Protein AF-0000000079799618 (afdb_homodimer)

pLDDT: mean 72.48, std 27.52, range [23.45, 98.75]

Sequence (352 aa):
MAFYDTLPSLLFRTGAILSLMTAAVWTQTERPKGKSMNVSSYLAEPFLMPVEPIDGAVGPEYEGYIRDLLDELSEITDTEYIIQVNEDNHPGKMGKSWGGVIGDVTSGKAQMGAGPITETKERRKHVEFSTPFMSFGPVVIMKRPVNELRSCGHHEKTCEGSPPSTGQITTPFQPFMAFYDTLPSLLFRTGAILSLMTAAVWTQTERPKGKSMNVSSYLAEPFLMPVEPIDGAVGPEYEGYIRDLLDELSEITDTEYIIQVNEDNHPGKMGKSWGGVIGDVTSGKAQMGAGPITETKERRKHVEFSTPFMSFGPVVIMKRPVNELRSCGHHEKTCEGSPPSTGQITTPFQPF

InterPro domains:
  IPR015683 Ionotropic glutamate receptor [PTHR18966] (48-145)
  IPR019594 Ionotropic glutamate receptor, L-glutamate and glycine-binding domain [PF10613] (36-145)
  IPR019594 Ionotropic glutamate receptor, L-glutamate and glycine-binding domain [SM00918] (46-107)

Radius of gyration: 36.64 Å; Cα contacts (8 Å, |Δi|>4): 485; chains: 2; bounding box: 107×180×60 Å

Organism: Elysia chlorotica (NCBI:txid188477)

Solvent-accessible surface area (backbone atoms only — not comparable to full-atom values): 21913 Å² total; per-residue (Å²): 138,76,89,70,87,78,80,79,76,80,71,77,73,75,74,74,75,73,73,75,71,71,72,74,66,73,64,68,69,72,62,77,84,61,84,56,42,36,29,22,23,39,77,40,78,72,35,28,38,82,41,81,64,55,92,86,58,86,62,88,36,68,40,38,56,53,46,54,50,50,51,53,49,22,66,76,67,72,44,55,69,44,81,40,68,34,92,72,50,34,59,58,44,90,62,98,56,56,30,26,20,50,19,33,20,62,72,56,75,10,66,24,24,45,40,78,46,74,89,44,77,76,55,52,75,51,31,43,74,48,74,53,81,49,87,40,33,34,28,45,34,31,49,49,80,78,71,66,74,68,76,71,63,85,77,81,81,77,81,70,76,73,72,81,79,72,80,73,84,60,79,74,80,73,75,132,136,75,87,70,89,77,79,79,76,78,72,76,72,74,74,75,76,72,74,74,73,72,72,74,67,72,64,68,70,70,61,76,84,60,84,55,41,36,30,23,23,40,77,41,77,72,35,28,38,83,41,82,63,55,90,86,58,88,62,86,36,66,40,37,56,52,47,54,49,49,51,52,48,23,65,76,66,71,44,55,71,44,80,38,70,35,93,74,52,34,59,60,44,88,61,98,57,55,33,28,20,50,18,34,21,62,71,57,76,11,67,24,24,44,41,79,46,75,90,44,78,74,55,52,75,50,31,42,72,49,75,52,82,48,86,38,33,34,28,45,33,31,50,48,80,75,73,65,75,67,76,72,61,86,80,82,81,78,82,69,78,73,75,80,78,73,80,73,84,58,80,72,80,70,76,129

Foldseek 3Di:
DPPDDDPDPPPPPPVPPPPPPPPPPPPPPPLPPPDAFEEEAADDPPAWDWDPDDPPDDDTDIDHDVVVVVVVVCVVVVHHYDYDYFPVRDCWDDDPAIGGRLRCCQVVVGVYYDDPHDDDPVSVVRDDDDDDPDDDDDDDDDDDDPPPPPPPDPDDDDPPPPDPPPPPPPPPPPDD/DDPDDDPPPPPPPPVPPPPPPPPPPPPPPPLPPPDAFEEEAADDPPAWDWDPDDPPDDDTDIDHDVVVVVVVVCVVVVHHYDYDYFPVRDCWDDDPAIGGRLRCCQVVVGVYYDDPHDDDPVSVVRDDDDDDPDDDDDDDDDDDDPPPPPPPDPDDDDPPPPDPPPPPPPPPPPDD

Nearest PDB structures (foldseek):
  5l2e-assembly1_A  TM=9.081E-01  e=4.293E-07  Rattus norvegicus
  5fth-assembly1_A  TM=8.851E-01  e=1.937E-06  Rattus norvegicus
  2xxy-assembly2_D  TM=8.775E-01  e=2.358E-06  Rattus norvegicus
  5mfv-assembly1_B  TM=8.753E-01  e=6.725E-06  Rattus norvegicus
  1y1m-assembly3_B  TM=9.073E-01  e=2.187E-05  Rattus norvegicus

Secondary structure (DSSP, 8-state):
-----------------------------------PEEEEE--BTTTBEEEPPPTT--S-EEESHHHHHHHHHHHHHT--EEEEE-TT--S---SSS--HHHHHHHHTS-SEEEES----HHHHTTEEEPPPSS-B--EEEEEPP--------S--S-------------------/-----------------------------------PEEEEE--BTTTBEEEPPPTT--S-EEESHHHHHHHHHHHHHT--EEEEE-TT--S---SSS--HHHHHHHHTS-SEEEES----HHHHTTEEEPPPSS-B--EEEEEPP--------S--S-------------------

Structure (mmCIF, N/CA/C/O backbone):
data_AF-0000000079799618-model_v1
#
loop_
_entity.id
_entity.type
_entity.pdbx_description
1 polymer 'Ionotropic glutamate receptor L-glutamate and glycine-binding domain-containing protein'
#
loop_
_atom_site.group_PDB
_atom_site.id
_atom_site.type_symbol
_atom_site.label_atom_id
_atom_site.label_alt_id
_atom_site.label_comp_id
_atom_site.label_asym_id
_atom_site.label_entity_id
_atom_site.label_seq_id
_atom_site.pdbx_PDB_ins_code
_atom_site.Cartn_x
_atom_site.Cartn_y
_atom_site.Cartn_z
_atom_site.occupancy
_atom_site.B_iso_or_equiv
_atom_site.auth_seq_id
_atom_site.auth_comp_id
_atom_site.auth_asym_id
_atom_site.auth_atom_id
_atom_site.pdbx_PDB_model_num
ATOM 1 N N . MET A 1 1 ? -48.406 -96.312 0.342 1 26.64 1 MET A N 1
ATOM 2 C CA . MET A 1 1 ? -47.656 -95.625 -0.706 1 26.64 1 MET A CA 1
ATOM 3 C C . MET A 1 1 ? -47.562 -94.125 -0.409 1 26.64 1 MET A C 1
ATOM 5 O O . MET A 1 1 ? -48.375 -93.625 0.343 1 26.64 1 MET A O 1
ATOM 9 N N . ALA A 1 2 ? -46.531 -93.5 -1.124 1 28.38 2 ALA A N 1
ATOM 10 C CA . ALA A 1 2 ? -45.531 -92.438 -1.184 1 28.38 2 ALA A CA 1
ATOM 11 C C . ALA A 1 2 ? -46.156 -91.125 -1.58 1 28.38 2 ALA A C 1
ATOM 13 O O . ALA A 1 2 ? -45.719 -90.438 -2.539 1 28.38 2 ALA A O 1
ATOM 14 N N . PHE A 1 3 ? -47.406 -90.812 -1.208 1 32.62 3 PHE A N 1
ATOM 15 C CA . PHE A 1 3 ? -47.875 -89.625 -1.841 1 32.62 3 PHE A CA 1
ATOM 16 C C . PHE A 1 3 ? -46.906 -88.438 -1.545 1 32.62 3 PHE A C 1
ATOM 18 O O . PHE A 1 3 ? -46.656 -88.125 -0.382 1 32.62 3 PHE A O 1
ATOM 25 N N . TYR A 1 4 ? -46 -88.062 -2.512 1 27.84 4 TYR A N 1
ATOM 26 C CA . TYR A 1 4 ? -44.812 -87.25 -2.844 1 27.84 4 TYR A CA 1
ATOM 27 C C . TYR A 1 4 ? -45.062 -85.812 -2.609 1 27.84 4 TYR A C 1
ATOM 29 O O . TYR A 1 4 ? -44.188 -85.062 -2.107 1 27.84 4 TYR A O 1
ATOM 37 N N . ASP A 1 5 ? -46.094 -85.062 -3.172 1 32.03 5 ASP A N 1
ATOM 38 C CA . ASP A 1 5 ? -45.656 -83.938 -3.967 1 32.03 5 ASP A CA 1
ATOM 39 C C . ASP A 1 5 ? -45.188 -82.812 -3.07 1 32.03 5 ASP A C 1
ATOM 41 O O . ASP A 1 5 ? -45.594 -82.688 -1.907 1 32.03 5 ASP A O 1
ATOM 45 N N . THR A 1 6 ? -44.312 -81.875 -3.693 1 33.38 6 THR A N 1
ATOM 46 C CA . THR A 1 6 ? -43.219 -80.875 -3.822 1 33.38 6 THR A CA 1
ATOM 47 C C . THR A 1 6 ? -43.688 -79.5 -3.605 1 33.38 6 THR A C 1
ATOM 49 O O . THR A 1 6 ? -44.375 -78.875 -4.465 1 33.38 6 THR A O 1
ATOM 52 N N . LEU A 1 7 ? -44.5 -79.062 -2.615 1 37.31 7 LEU A N 1
ATOM 53 C CA . LEU A 1 7 ? -44.875 -77.688 -2.631 1 37.31 7 LEU A CA 1
ATOM 54 C C . LEU A 1 7 ? -43.625 -76.812 -2.695 1 37.31 7 LEU A C 1
ATOM 56 O O . LEU A 1 7 ? -42.688 -76.938 -1.9 1 37.31 7 LEU A O 1
ATOM 60 N N . PRO A 1 8 ? -43.344 -76.125 -3.902 1 39.31 8 PRO A N 1
ATOM 61 C CA . PRO A 1 8 ? -42.188 -75.25 -4.211 1 39.31 8 PRO A CA 1
ATOM 62 C C . PRO A 1 8 ? -42.125 -74.062 -3.289 1 39.31 8 PRO A C 1
ATOM 64 O O . PRO A 1 8 ? -43.156 -73.375 -3.039 1 39.31 8 PRO A O 1
ATOM 67 N N . SER A 1 9 ? -41.375 -74.062 -2.189 1 39.97 9 SER A N 1
ATOM 68 C CA . SER A 1 9 ? -40.969 -73 -1.308 1 39.97 9 SER A CA 1
ATOM 69 C C . SER A 1 9 ? -40.562 -71.75 -2.105 1 39.97 9 SER A C 1
ATOM 71 O O . SER A 1 9 ? -39.719 -71.812 -2.979 1 39.97 9 SER A O 1
ATOM 73 N N . LEU A 1 10 ? -41.562 -70.875 -2.469 1 38.47 10 LEU A N 1
ATOM 74 C CA . LEU A 1 10 ? -41.375 -69.5 -3.045 1 38.47 10 LEU A CA 1
ATOM 75 C C . LEU A 1 10 ? -40.25 -68.75 -2.33 1 38.47 10 LEU A C 1
ATOM 77 O O . LEU A 1 10 ? -40.375 -68.5 -1.137 1 38.47 10 LEU A O 1
ATOM 81 N N . LEU A 1 11 ? -39.031 -69.062 -2.672 1 36.47 11 LEU A N 1
ATOM 82 C CA . LEU A 1 11 ? -37.781 -68.375 -2.334 1 36.47 11 LEU A CA 1
ATOM 83 C C . LEU A 1 11 ? -37.938 -66.875 -2.662 1 36.47 11 LEU A C 1
ATOM 85 O O . LEU A 1 11 ? -38.188 -66.5 -3.807 1 36.47 11 LEU A O 1
ATOM 89 N N . PHE A 1 12 ? -38.656 -66.188 -1.77 1 40.44 12 PHE A N 1
ATOM 90 C CA . PHE A 1 12 ? -38.594 -64.75 -1.849 1 40.44 12 PHE A CA 1
ATOM 91 C C . PHE A 1 12 ? -37.156 -64.25 -2.047 1 40.44 12 PHE A C 1
ATOM 93 O O . PHE A 1 12 ? -36.312 -64.5 -1.18 1 40.44 12 PHE A O 1
ATOM 100 N N . ARG A 1 13 ? -36.656 -64.25 -3.301 1 40.34 13 ARG A N 1
ATOM 101 C CA . ARG A 1 13 ? -35.406 -63.625 -3.73 1 40.34 13 ARG A CA 1
ATOM 102 C C . ARG A 1 13 ? -35.312 -62.188 -3.262 1 40.34 13 ARG A C 1
ATOM 104 O O . ARG A 1 13 ? -36.031 -61.312 -3.77 1 40.34 13 ARG A O 1
ATOM 111 N N . THR A 1 14 ? -35.344 -61.906 -1.924 1 45.66 14 THR A N 1
ATOM 112 C CA . THR A 1 14 ? -34.969 -60.562 -1.564 1 45.66 14 THR A CA 1
ATOM 113 C C . THR A 1 14 ? -33.75 -60.125 -2.346 1 45.66 14 THR A C 1
ATOM 115 O O . THR A 1 14 ? -32.656 -60.719 -2.213 1 45.66 14 THR A O 1
ATOM 118 N N . GLY A 1 15 ? -33.906 -59.688 -3.619 1 38.53 15 GLY A N 1
ATOM 119 C CA . GLY A 1 15 ? -32.875 -59 -4.387 1 38.53 15 GLY A CA 1
ATOM 120 C C . GLY A 1 15 ? -32.188 -57.875 -3.607 1 38.53 15 GLY A C 1
ATOM 121 O O . GLY A 1 15 ? -32.844 -56.938 -3.154 1 38.53 15 GLY A O 1
ATOM 122 N N . ALA A 1 16 ? -31.188 -58.25 -2.695 1 43.72 16 ALA A N 1
ATOM 123 C CA . ALA A 1 16 ? -30.25 -57.25 -2.139 1 43.72 16 ALA A CA 1
ATOM 124 C C . ALA A 1 16 ? -29.781 -56.281 -3.209 1 43.72 16 ALA A C 1
ATOM 126 O O . ALA A 1 16 ? -29.109 -56.688 -4.164 1 43.72 16 ALA A O 1
ATOM 127 N N . ILE A 1 17 ? -30.625 -55.312 -3.543 1 45.72 17 ILE A N 1
ATOM 128 C CA . ILE A 1 17 ? -30.094 -54.188 -4.293 1 45.72 17 ILE A CA 1
ATOM 129 C C . ILE A 1 17 ? -28.797 -53.688 -3.641 1 45.72 17 ILE A C 1
ATOM 131 O O . ILE A 1 17 ? -28.812 -53.219 -2.504 1 45.72 17 ILE A O 1
ATOM 135 N N . LEU A 1 18 ? -27.656 -54.406 -3.859 1 45.28 18 LEU A N 1
ATOM 136 C CA . LEU A 1 18 ? -26.344 -53.844 -3.617 1 45.28 18 LEU A CA 1
ATOM 137 C C . LEU A 1 18 ? -26.266 -52.406 -4.172 1 45.28 18 LEU A C 1
ATOM 139 O O . LEU A 1 18 ? -26.328 -52.219 -5.387 1 45.28 18 LEU A O 1
ATOM 143 N N . SER A 1 19 ? -26.938 -51.5 -3.465 1 48.28 19 SER A N 1
ATOM 144 C CA . SER A 1 19 ? -26.594 -50.094 -3.77 1 48.28 19 SER A CA 1
ATOM 145 C C . SER A 1 19 ? -25.094 -49.938 -3.924 1 48.28 19 SER A C 1
ATOM 147 O O . SER A 1 19 ? -24.344 -50.125 -2.967 1 48.28 19 SER A O 1
ATOM 149 N N . LEU A 1 20 ? -24.516 -50.219 -5.117 1 43.75 20 LEU A N 1
ATOM 150 C CA . LEU A 1 20 ? -23.188 -49.719 -5.488 1 43.75 20 LEU A CA 1
ATOM 151 C C . LEU A 1 20 ? -23.062 -48.25 -5.145 1 43.75 20 LEU A C 1
ATOM 153 O O . LEU A 1 20 ? -23.547 -47.375 -5.883 1 43.75 20 LEU A O 1
ATOM 157 N N . MET A 1 21 ? -23.156 -47.906 -3.869 1 43.66 21 MET A N 1
ATOM 158 C CA . MET A 1 21 ? -22.594 -46.594 -3.594 1 43.66 21 MET A CA 1
ATOM 159 C C . MET A 1 21 ? -21.25 -46.406 -4.293 1 43.66 21 MET A C 1
ATOM 161 O O . MET A 1 21 ? -20.266 -47.031 -3.918 1 43.66 21 MET A O 1
ATOM 165 N N . THR A 1 22 ? -21.188 -46.25 -5.672 1 46.22 22 THR A N 1
ATOM 166 C CA . THR A 1 22 ? -19.984 -45.688 -6.285 1 46.22 22 THR A CA 1
ATOM 167 C C . THR A 1 22 ? -19.469 -44.5 -5.461 1 46.22 22 THR A C 1
ATOM 169 O O . THR A 1 22 ? -20.172 -43.5 -5.305 1 46.22 22 THR A O 1
ATOM 172 N N . ALA A 1 23 ? -18.766 -44.75 -4.32 1 42.06 23 ALA A N 1
ATOM 173 C CA . ALA A 1 23 ? -17.875 -43.688 -3.84 1 42.06 23 ALA A CA 1
ATOM 174 C C . ALA A 1 23 ? -17.219 -42.969 -5.004 1 42.06 23 ALA A C 1
ATOM 176 O O . ALA A 1 23 ? -16.391 -43.531 -5.707 1 42.06 23 ALA A O 1
ATOM 177 N N . ALA A 1 24 ? -17.953 -42.062 -5.73 1 39.69 24 ALA A N 1
ATOM 178 C CA . ALA A 1 24 ? -17.188 -41.094 -6.504 1 39.69 24 ALA A CA 1
ATOM 179 C C . ALA A 1 24 ? -15.938 -40.656 -5.75 1 39.69 24 ALA A C 1
ATOM 181 O O . ALA A 1 24 ? -16.016 -39.938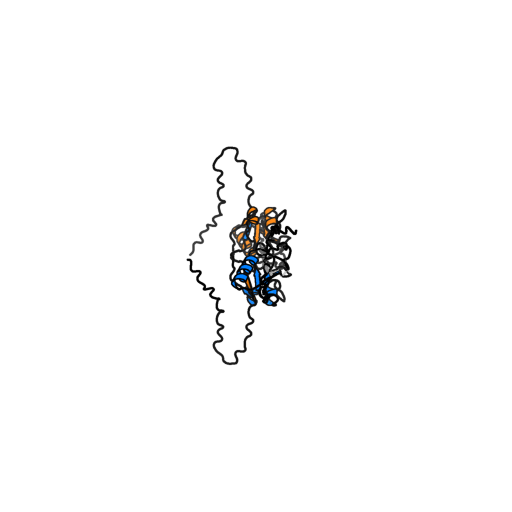 -4.746 1 39.69 24 ALA A O 1
ATOM 182 N N . VAL A 1 25 ? -14.961 -41.562 -5.613 1 37.31 25 VAL A N 1
ATOM 183 C CA . VAL A 1 25 ? -13.625 -41.031 -5.363 1 37.31 25 VAL A CA 1
ATOM 184 C C . VAL A 1 25 ? -13.414 -39.781 -6.191 1 37.31 25 VAL A C 1
ATOM 186 O O . VAL A 1 25 ? -13.312 -39.844 -7.422 1 37.31 25 VAL A O 1
ATOM 189 N N . TRP A 1 26 ? -14.109 -38.656 -5.871 1 37.75 26 TRP A N 1
ATOM 190 C CA . TRP A 1 26 ? -13.453 -37.438 -6.344 1 37.75 26 TRP A CA 1
ATOM 191 C C . TRP A 1 26 ? -11.945 -37.625 -6.457 1 37.75 26 TRP A C 1
ATOM 193 O O . TRP A 1 26 ? -11.25 -37.688 -5.441 1 37.75 26 TRP A O 1
ATOM 203 N N . THR A 1 27 ? -11.57 -38.562 -7.293 1 34 27 THR A N 1
ATOM 204 C CA . THR A 1 27 ? -10.172 -38.438 -7.668 1 34 27 THR A CA 1
ATOM 205 C C . THR A 1 27 ? -9.75 -36.969 -7.758 1 34 27 THR A C 1
ATOM 207 O O . THR A 1 27 ? -10.234 -36.25 -8.625 1 34 27 THR A O 1
ATOM 210 N N . GLN A 1 28 ? -9.508 -36.312 -6.617 1 37.12 28 GLN A N 1
ATOM 211 C CA . GLN A 1 28 ? -8.625 -35.156 -6.793 1 37.12 28 GLN A CA 1
ATOM 212 C C . GLN A 1 28 ? -7.641 -35.406 -7.938 1 37.12 28 GLN A C 1
ATOM 214 O O . GLN A 1 28 ? -6.828 -36.312 -7.883 1 37.12 28 GLN A O 1
ATOM 219 N N . THR A 1 29 ? -8.141 -35.531 -9.18 1 37.03 29 THR A N 1
ATOM 220 C CA . THR A 1 29 ? -7.141 -35.5 -10.242 1 37.03 29 THR A CA 1
ATOM 221 C C . THR A 1 29 ? -5.824 -34.938 -9.727 1 37.03 29 THR A C 1
ATOM 223 O O . THR A 1 29 ? -5.781 -33.781 -9.273 1 37.03 29 THR A O 1
ATOM 226 N N . GLU A 1 30 ? -5.074 -35.781 -9.039 1 38.62 30 GLU A N 1
ATOM 227 C CA . GLU A 1 30 ? -3.674 -35.406 -8.867 1 38.62 30 GLU A CA 1
ATOM 228 C C . GLU A 1 30 ? -3.139 -34.656 -10.094 1 38.62 30 GLU A C 1
ATOM 230 O O . GLU A 1 30 ? -3.078 -35.25 -11.188 1 38.62 30 GLU A O 1
ATOM 235 N N . ARG A 1 31 ? -3.682 -33.469 -10.453 1 41.75 31 ARG A N 1
ATOM 236 C CA . ARG A 1 31 ? -2.918 -32.719 -11.453 1 41.75 31 ARG A CA 1
ATOM 237 C C . ARG A 1 31 ? -1.469 -33.188 -11.5 1 41.75 31 ARG A C 1
ATOM 239 O O . ARG A 1 31 ? -0.852 -33.438 -10.453 1 41.75 31 ARG A O 1
ATOM 246 N N . PRO A 1 32 ? -1.062 -33.906 -12.422 1 42.84 32 PRO A N 1
ATOM 247 C CA . PRO A 1 32 ? 0.373 -34.219 -12.453 1 42.84 32 PRO A CA 1
ATOM 248 C C . PRO A 1 32 ? 1.203 -33.156 -11.703 1 42.84 32 PRO A C 1
ATOM 250 O O . PRO A 1 32 ? 0.834 -31.984 -11.664 1 42.84 32 PRO A O 1
ATOM 253 N N . LYS A 1 33 ? 1.851 -33.375 -10.555 1 45.59 33 LYS A N 1
ATOM 254 C CA . LYS A 1 33 ? 2.676 -32.594 -9.648 1 45.59 33 LYS A CA 1
ATOM 255 C C . LYS A 1 33 ? 3.477 -31.547 -10.422 1 45.59 33 LYS A C 1
ATOM 257 O O . LYS A 1 33 ? 4.621 -31.781 -10.805 1 45.59 33 LYS A O 1
ATOM 262 N N . GLY A 1 34 ? 3.176 -31.094 -11.516 1 53.47 34 GLY A N 1
ATOM 263 C CA . GLY A 1 34 ? 4.031 -30.125 -12.172 1 53.47 34 GLY A CA 1
ATOM 264 C C . GLY A 1 34 ? 4.465 -29 -11.25 1 53.47 34 GLY A C 1
ATOM 265 O O . GLY A 1 34 ? 3.934 -28.859 -10.141 1 53.47 34 GLY A O 1
ATOM 266 N N . LYS A 1 35 ? 5.848 -28.5 -11.438 1 71.75 35 LYS A N 1
ATOM 267 C CA . LYS A 1 35 ? 6.547 -27.578 -10.547 1 71.75 35 LYS A CA 1
ATOM 268 C C . LYS A 1 35 ? 5.688 -26.359 -10.227 1 71.75 35 LYS A C 1
ATOM 270 O O . LYS A 1 35 ? 5.145 -25.734 -11.125 1 71.75 35 LYS A O 1
ATOM 275 N N . SER A 1 36 ? 5.035 -26.328 -9.117 1 88.44 36 SER A N 1
ATOM 276 C CA . SER A 1 36 ? 4.277 -25.172 -8.633 1 88.44 36 SER A CA 1
ATOM 277 C C . SER A 1 36 ? 5.133 -23.922 -8.625 1 88.44 36 SER A C 1
ATOM 279 O O . SER A 1 36 ? 6.324 -23.969 -8.32 1 88.44 36 SER A O 1
ATOM 281 N N . MET A 1 37 ? 4.555 -22.953 -9.188 1 93.62 37 MET A N 1
ATOM 282 C CA . MET A 1 37 ? 5.207 -21.641 -9.18 1 93.62 37 MET A CA 1
ATOM 283 C C . MET A 1 37 ? 5.066 -20.984 -7.816 1 93.62 37 MET A C 1
ATOM 285 O O . MET A 1 37 ? 3.961 -20.891 -7.273 1 93.62 37 MET A O 1
ATOM 289 N N . ASN A 1 38 ? 6.254 -20.578 -7.305 1 96.06 38 ASN A N 1
ATOM 290 C CA . ASN A 1 38 ? 6.215 -19.797 -6.078 1 96.06 38 ASN A CA 1
ATOM 291 C C . ASN A 1 38 ? 5.934 -18.328 -6.363 1 96.06 38 ASN A C 1
ATOM 293 O O . ASN A 1 38 ? 6.621 -17.703 -7.168 1 96.06 38 ASN A O 1
ATOM 297 N N . VAL A 1 39 ? 4.922 -17.891 -5.699 1 97.94 39 VAL A N 1
ATOM 298 C CA . VAL A 1 39 ? 4.551 -16.484 -5.824 1 97.94 39 VAL A CA 1
ATOM 299 C C . VAL A 1 39 ? 4.762 -15.766 -4.492 1 97.94 39 VAL A C 1
ATOM 301 O O . VAL A 1 39 ? 4.109 -16.094 -3.496 1 97.94 39 VAL A O 1
ATOM 304 N N . SER A 1 40 ? 5.723 -14.805 -4.508 1 98.44 40 SER A N 1
ATOM 305 C CA . SER A 1 40 ? 5.945 -13.992 -3.314 1 98.44 40 SER A CA 1
ATOM 306 C C . SER A 1 40 ? 4.926 -12.859 -3.217 1 98.44 40 SER A C 1
ATOM 308 O O . SER A 1 40 ? 4.605 -12.219 -4.219 1 98.44 40 SER A O 1
ATOM 310 N N . SER A 1 41 ? 4.402 -12.641 -2.01 1 98.56 41 SER A N 1
ATOM 311 C CA . SER A 1 41 ? 3.496 -11.531 -1.735 1 98.56 41 SER A CA 1
ATOM 312 C C . SER A 1 41 ? 3.615 -11.07 -0.288 1 98.56 41 SER A C 1
ATOM 314 O O . SER A 1 41 ? 4.59 -11.391 0.394 1 98.56 41 SER A O 1
ATOM 316 N N . TYR A 1 42 ? 2.768 -10.125 0.16 1 97.5 42 TYR A N 1
ATOM 317 C CA . TYR A 1 42 ? 2.688 -9.625 1.528 1 97.5 42 TYR A CA 1
ATOM 318 C C . TYR A 1 42 ? 1.248 -9.289 1.903 1 97.5 42 TYR A C 1
ATOM 320 O O . TYR A 1 42 ? 0.393 -9.133 1.029 1 97.5 42 TYR A O 1
ATOM 328 N N . LEU A 1 43 ? 0.998 -9.242 3.168 1 96.06 43 LEU A N 1
ATOM 329 C CA . LEU A 1 43 ? -0.362 -8.992 3.635 1 96.06 43 LEU A CA 1
ATOM 330 C C . LEU A 1 43 ? -0.724 -7.516 3.496 1 96.06 43 LEU A C 1
ATOM 332 O O . LEU A 1 43 ? -0.007 -6.645 3.996 1 96.06 43 LEU A O 1
ATOM 336 N N . ALA A 1 44 ? -1.812 -7.289 2.762 1 94.94 44 ALA A N 1
ATOM 337 C CA . ALA A 1 44 ? -2.33 -5.941 2.525 1 94.94 44 ALA A CA 1
ATOM 338 C C . ALA A 1 44 ? -3.803 -5.984 2.127 1 94.94 44 ALA A C 1
ATOM 340 O O . ALA A 1 44 ? -4.141 -6.414 1.021 1 94.94 44 ALA A O 1
ATOM 341 N N . GLU A 1 45 ? -4.613 -5.504 3.027 1 93.12 45 GLU A N 1
ATOM 342 C CA . GLU A 1 45 ? -6.035 -5.48 2.699 1 93.12 45 GLU A CA 1
ATOM 343 C C . GLU A 1 45 ? -6.34 -4.43 1.633 1 93.12 45 GLU A C 1
ATOM 345 O O . GLU A 1 45 ? -5.852 -3.301 1.71 1 93.12 45 GLU A O 1
ATOM 350 N N . PRO A 1 46 ? -7.266 -4.824 0.729 1 95 46 PRO A N 1
ATOM 351 C CA . PRO A 1 46 ? -8.008 -6.066 0.532 1 95 46 PRO A CA 1
ATOM 352 C C . PRO A 1 46 ? -7.348 -7 -0.479 1 95 46 PRO A C 1
ATOM 354 O O . PRO A 1 46 ? -8.023 -7.82 -1.104 1 95 46 PRO A O 1
ATOM 357 N N . PHE A 1 47 ? -6.086 -6.93 -0.649 1 97.25 47 PHE A N 1
ATOM 358 C CA . PHE A 1 47 ? -5.414 -7.605 -1.752 1 97.25 47 PHE A CA 1
ATOM 359 C C . PHE A 1 47 ? -5.012 -9.023 -1.354 1 97.25 47 PHE A C 1
ATOM 361 O O . PHE A 1 47 ? -5.191 -9.961 -2.129 1 97.25 47 PHE A O 1
ATOM 368 N N . LEU A 1 48 ? -4.469 -9.117 -0.235 1 97.31 48 LEU A N 1
ATOM 369 C CA . LEU A 1 48 ? -4.125 -10.43 0.309 1 97.31 48 LEU A CA 1
ATOM 370 C C . LEU A 1 48 ? -4.348 -10.469 1.816 1 97.31 48 LEU A C 1
ATOM 372 O O . LEU A 1 48 ? -3.738 -9.695 2.561 1 97.31 48 LEU A O 1
ATOM 376 N N . MET A 1 49 ? -5.195 -11.352 2.246 1 95.75 49 MET A N 1
ATOM 377 C CA . MET A 1 49 ? -5.594 -11.5 3.645 1 95.75 49 MET A CA 1
ATOM 378 C C . MET A 1 49 ? -5.547 -12.961 4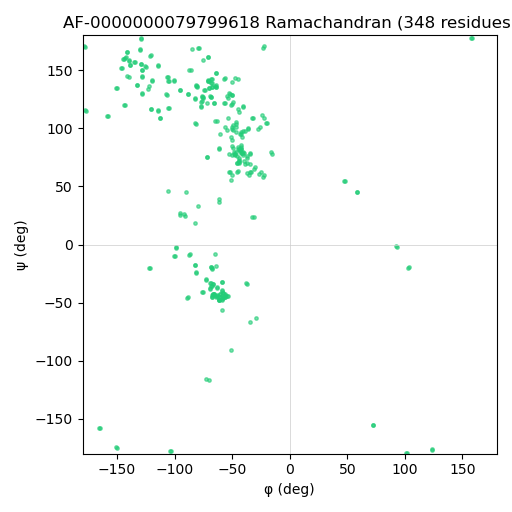.07 1 95.75 49 MET A C 1
ATOM 380 O O . MET A 1 49 ? -5.914 -13.852 3.301 1 95.75 49 MET A O 1
ATOM 384 N N . PRO A 1 50 ? -5.035 -13.156 5.234 1 93.38 50 PRO A N 1
ATOM 385 C CA . PRO A 1 50 ? -5.02 -14.547 5.691 1 93.38 50 PRO A CA 1
ATOM 386 C C . PRO A 1 50 ? -6.41 -15.07 6.043 1 93.38 50 PRO A C 1
ATOM 388 O O . PRO A 1 50 ? -7.258 -14.305 6.52 1 93.38 50 PRO A O 1
ATOM 391 N N . VAL A 1 51 ? -6.641 -16.25 5.699 1 91.06 51 VAL A N 1
ATOM 392 C CA . VAL A 1 51 ? -7.871 -16.906 6.109 1 91.06 51 VAL A CA 1
ATOM 393 C C . VAL A 1 51 ? -7.543 -18.141 6.953 1 91.06 51 VAL A C 1
ATOM 395 O O . VAL A 1 51 ? -6.469 -18.734 6.809 1 91.06 51 VAL A O 1
ATOM 398 N N . GLU A 1 52 ? -8.391 -18.328 7.977 1 83.12 52 GLU A N 1
ATOM 399 C CA . GLU A 1 52 ? -8.211 -19.531 8.789 1 83.12 52 GLU A CA 1
ATOM 400 C C . GLU A 1 52 ? -8.219 -20.781 7.918 1 83.12 52 GLU A C 1
ATOM 402 O O . GLU A 1 52 ? -9.016 -20.891 6.984 1 83.12 52 GLU A O 1
ATOM 407 N N . PRO A 1 53 ? -7.168 -21.484 8.18 1 75.75 53 PRO A N 1
ATOM 408 C CA . PRO A 1 53 ? -7.105 -22.703 7.363 1 75.75 53 PRO A CA 1
ATOM 409 C C . PRO A 1 53 ? -8.336 -23.578 7.531 1 75.75 53 PRO A C 1
ATOM 411 O O . PRO A 1 53 ? -8.898 -23.672 8.633 1 75.75 53 PRO A O 1
ATOM 414 N N . ILE A 1 54 ? -8.969 -23.797 6.383 1 65.31 54 ILE A N 1
ATOM 415 C CA . ILE A 1 54 ? -10.031 -24.797 6.434 1 65.31 54 ILE A CA 1
ATOM 416 C C . ILE A 1 54 ? -9.43 -26.172 6.676 1 65.31 54 ILE A C 1
ATOM 418 O O . ILE A 1 54 ? -8.312 -26.453 6.25 1 65.31 54 ILE A O 1
ATOM 422 N N . ASP A 1 55 ? -10.07 -26.969 7.434 1 64 55 ASP A N 1
ATOM 423 C CA . ASP A 1 55 ? -9.672 -28.344 7.719 1 64 55 ASP A CA 1
ATOM 424 C C . ASP A 1 55 ? -9.148 -29.031 6.461 1 64 55 ASP A C 1
ATOM 426 O O . ASP A 1 55 ? -9.82 -29.047 5.43 1 64 55 ASP A O 1
ATOM 430 N N . GLY A 1 56 ? -7.836 -29.453 6.488 1 63.28 56 GLY A N 1
ATOM 431 C CA . GLY A 1 56 ? -7.227 -30.25 5.434 1 63.28 56 GLY A CA 1
ATOM 432 C C . GLY A 1 56 ? -6.312 -29.453 4.531 1 63.28 56 GLY A C 1
ATOM 433 O O . GLY A 1 56 ? -5.617 -30.016 3.686 1 63.28 56 GLY A O 1
ATOM 434 N N . ALA A 1 57 ? -6.527 -28.109 4.574 1 61.72 57 ALA A N 1
ATOM 435 C CA . ALA A 1 57 ? -5.68 -27.344 3.666 1 61.72 57 ALA A CA 1
ATOM 436 C C . ALA A 1 57 ? -4.227 -27.359 4.129 1 61.72 57 ALA A C 1
ATOM 438 O O . ALA A 1 57 ? -3.953 -27.375 5.332 1 61.72 57 ALA A O 1
ATOM 439 N N . VAL A 1 58 ? -3.367 -27.75 3.146 1 62.88 58 VAL A N 1
ATOM 440 C CA . VAL A 1 58 ? -1.938 -27.75 3.439 1 62.88 58 VAL A CA 1
ATOM 441 C C . VAL A 1 58 ? -1.376 -26.344 3.277 1 62.88 58 VAL A C 1
ATOM 443 O O . VAL A 1 58 ? -1.392 -25.781 2.178 1 62.88 58 VAL A O 1
ATOM 446 N N . GLY A 1 59 ? -1.108 -25.656 4.422 1 70.38 59 GLY A N 1
ATOM 447 C CA . GLY A 1 59 ? -0.407 -24.375 4.438 1 70.38 59 GLY A CA 1
ATOM 448 C C . GLY A 1 59 ? -1.333 -23.188 4.602 1 70.38 59 GLY A C 1
ATOM 449 O O . GLY A 1 59 ? -2.547 -23.359 4.746 1 70.38 59 GLY A O 1
ATOM 450 N N . PRO A 1 60 ? -0.761 -22.078 4.613 1 80.25 60 PRO A N 1
ATOM 451 C CA . PRO A 1 60 ? -1.578 -20.875 4.801 1 80.25 60 PRO A CA 1
ATOM 452 C C . PRO A 1 60 ? -2.498 -20.609 3.615 1 80.25 60 PRO A C 1
ATOM 454 O O . PRO A 1 60 ? -2.127 -20.859 2.467 1 80.25 60 PRO A O 1
ATOM 457 N N . GLU A 1 61 ? -3.68 -20.297 3.975 1 88.88 61 GLU A N 1
ATOM 458 C CA . GLU A 1 61 ? -4.645 -19.891 2.953 1 88.88 61 GLU A CA 1
ATOM 459 C C . GLU A 1 61 ? -4.902 -18.391 2.984 1 88.88 61 GLU A C 1
ATOM 461 O O . GLU A 1 61 ? -4.828 -17.766 4.043 1 88.88 61 GLU A O 1
ATOM 466 N N . TYR A 1 62 ? -5.094 -17.922 1.74 1 94.75 62 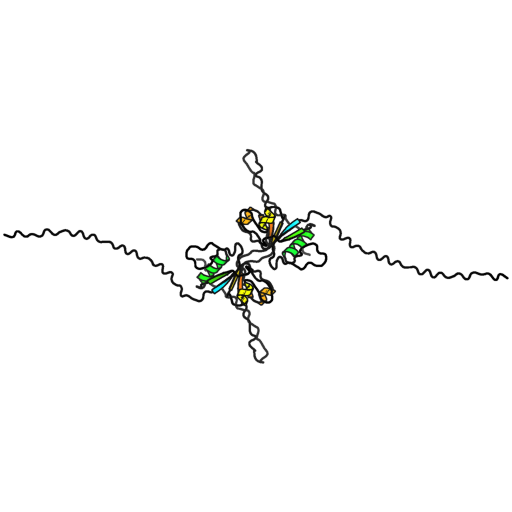TYR A N 1
ATOM 467 C CA . TYR A 1 62 ? -5.293 -16.5 1.589 1 94.75 62 TYR A CA 1
ATOM 468 C C . TYR A 1 62 ? -6.539 -16.203 0.758 1 94.75 62 TYR A C 1
ATOM 470 O O . TYR A 1 62 ? -6.996 -17.047 -0.006 1 94.75 62 TYR A O 1
ATOM 478 N N . GLU A 1 63 ? -7.102 -15.008 0.968 1 96.12 63 GLU A N 1
ATOM 479 C CA . GLU A 1 63 ? -8.156 -14.453 0.125 1 96.12 63 GLU A CA 1
ATOM 480 C C . GLU A 1 63 ? -7.824 -13.023 -0.296 1 96.12 63 GLU A C 1
ATOM 482 O O . GLU A 1 63 ? -6.875 -12.422 0.215 1 96.12 63 GLU A O 1
ATOM 487 N N . GLY A 1 64 ? -8.609 -12.539 -1.266 1 96.88 64 GLY A N 1
ATOM 488 C CA . GLY A 1 64 ? -8.406 -11.188 -1.774 1 96.88 64 GLY A CA 1
ATOM 489 C C . GLY A 1 64 ? -8.172 -11.148 -3.273 1 96.88 64 GLY A C 1
ATOM 490 O O . GLY A 1 64 ? -8.164 -12.188 -3.936 1 96.88 64 GLY A O 1
ATOM 491 N N . TYR A 1 65 ? -7.922 -10.008 -3.732 1 97.44 65 TYR A N 1
ATOM 492 C CA . TYR A 1 65 ? -7.867 -9.789 -5.172 1 97.44 65 TYR A CA 1
ATOM 493 C C . TYR A 1 65 ? -6.68 -10.523 -5.789 1 97.44 65 TYR A C 1
ATOM 495 O O . TYR A 1 65 ? -6.754 -10.984 -6.934 1 97.44 65 TYR A O 1
ATOM 503 N N . ILE A 1 66 ? -5.582 -10.617 -5.031 1 98 66 ILE A N 1
ATOM 504 C CA . ILE A 1 66 ? -4.402 -11.305 -5.547 1 98 66 ILE A CA 1
ATOM 505 C C . ILE A 1 66 ? -4.699 -12.797 -5.695 1 98 66 ILE A C 1
ATOM 507 O O . ILE A 1 66 ? -4.355 -13.406 -6.711 1 98 66 ILE A O 1
ATOM 511 N N . ARG A 1 67 ? -5.297 -13.312 -4.68 1 96.88 67 ARG A N 1
ATOM 512 C CA . ARG A 1 67 ? -5.688 -14.711 -4.77 1 96.88 67 ARG A CA 1
ATOM 513 C C . ARG A 1 67 ? -6.621 -14.953 -5.949 1 96.88 67 ARG A C 1
ATOM 515 O O . ARG A 1 67 ? -6.445 -15.906 -6.707 1 96.88 67 ARG A O 1
ATOM 522 N N . ASP A 1 68 ? -7.637 -14.117 -6.09 1 97.12 68 ASP A N 1
ATOM 523 C CA . ASP A 1 68 ? -8.594 -14.234 -7.191 1 97.12 68 ASP A CA 1
ATOM 524 C C . ASP A 1 68 ? -7.875 -14.195 -8.539 1 97.12 68 ASP A C 1
ATOM 526 O O . ASP A 1 68 ? -8.164 -15.008 -9.422 1 97.12 68 ASP A O 1
ATOM 530 N N . LEU A 1 69 ? -6.973 -13.289 -8.672 1 97.38 69 LEU A N 1
ATOM 531 C CA . LEU A 1 69 ? -6.207 -13.141 -9.906 1 97.38 69 LEU A CA 1
ATOM 532 C C . LEU A 1 69 ? -5.391 -14.398 -10.195 1 97.38 69 LEU A C 1
ATOM 534 O O . LEU A 1 69 ? -5.414 -14.914 -11.312 1 97.38 69 LEU A O 1
ATOM 538 N N . LEU A 1 70 ? -4.711 -14.883 -9.18 1 96.75 70 LEU A N 1
ATOM 539 C CA . LEU A 1 70 ? -3.818 -16.016 -9.367 1 96.75 70 LEU A CA 1
ATOM 540 C C . LEU A 1 70 ? -4.613 -17.281 -9.672 1 96.75 70 LEU A C 1
ATOM 542 O O . LEU A 1 70 ? -4.152 -18.141 -10.438 1 96.75 70 LEU A O 1
ATOM 546 N N . ASP A 1 71 ? -5.742 -17.391 -9.062 1 95.44 71 ASP A N 1
ATOM 547 C CA . ASP A 1 71 ? -6.609 -18.516 -9.375 1 95.44 71 ASP A CA 1
ATOM 548 C C . ASP A 1 71 ? -7.027 -18.5 -10.844 1 95.44 71 ASP A C 1
ATOM 550 O O . ASP A 1 71 ? -6.996 -19.531 -11.516 1 95.44 71 ASP A O 1
ATOM 554 N N . GLU A 1 72 ? -7.457 -17.344 -11.312 1 96.06 72 GLU A N 1
ATOM 555 C CA . GLU A 1 72 ? -7.848 -17.203 -12.711 1 96.06 72 GLU A CA 1
ATOM 556 C C . GLU A 1 72 ? -6.68 -17.5 -13.648 1 96.06 72 GLU A C 1
ATOM 558 O O . GLU A 1 72 ? -6.844 -18.234 -14.633 1 96.06 72 GLU A O 1
ATOM 563 N N . LEU A 1 73 ? -5.496 -17 -13.305 1 94.06 73 LEU A N 1
ATOM 564 C CA . LEU A 1 73 ? -4.305 -17.25 -14.117 1 94.06 73 LEU A CA 1
ATOM 565 C C . LEU A 1 73 ? -3.953 -18.734 -14.133 1 94.06 73 LEU A C 1
ATOM 567 O O . LEU A 1 73 ? -3.562 -19.266 -15.172 1 94.06 73 LEU A O 1
ATOM 571 N N . SER A 1 74 ? -4.02 -19.281 -12.977 1 94.25 74 SER A N 1
ATOM 572 C CA . SER A 1 74 ? -3.744 -20.719 -12.852 1 94.25 74 SER A CA 1
ATOM 573 C C . SER A 1 74 ? -4.656 -21.531 -13.758 1 94.25 74 SER A C 1
ATOM 575 O O . SER A 1 74 ? -4.207 -22.484 -14.398 1 94.25 74 SER A O 1
ATOM 577 N N . GLU A 1 75 ? -5.898 -21.188 -13.789 1 94.06 75 GLU A N 1
ATOM 578 C CA . GLU A 1 75 ? -6.875 -21.891 -14.617 1 94.06 75 GLU A CA 1
ATOM 579 C C . GLU A 1 75 ? -6.578 -21.703 -16.109 1 94.06 75 GLU A C 1
ATOM 581 O O . GLU A 1 75 ? -6.645 -22.672 -16.875 1 94.06 75 GLU A O 1
ATOM 586 N N . ILE A 1 76 ? -6.254 -20.531 -16.469 1 93.75 76 ILE A N 1
ATOM 587 C CA . ILE A 1 76 ? -6.02 -20.203 -17.875 1 93.75 76 ILE A CA 1
AT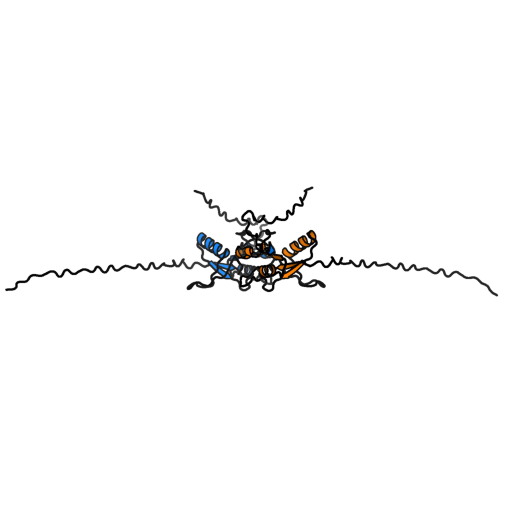OM 588 C C . ILE A 1 76 ? -4.746 -20.891 -18.359 1 93.75 76 ILE A C 1
ATOM 590 O O . ILE A 1 76 ? -4.691 -21.375 -19.5 1 93.75 76 ILE A O 1
ATOM 594 N N . THR A 1 77 ? -3.729 -20.969 -17.516 1 92.88 77 THR A N 1
ATOM 595 C CA . THR A 1 77 ? -2.414 -21.438 -17.938 1 92.88 77 THR A CA 1
ATOM 596 C C . THR A 1 77 ? -2.207 -22.891 -17.531 1 92.88 77 THR A C 1
ATOM 598 O O . THR A 1 77 ? -1.212 -23.516 -17.906 1 92.88 77 THR A O 1
ATOM 601 N N . ASP A 1 78 ? -3.113 -23.344 -16.75 1 92.75 78 ASP A N 1
ATOM 602 C CA . ASP A 1 78 ? -2.996 -24.703 -16.219 1 92.75 78 ASP A CA 1
ATOM 603 C C . ASP A 1 78 ? -1.701 -24.875 -15.43 1 92.75 78 ASP A C 1
ATOM 605 O O . ASP A 1 78 ? -0.938 -25.812 -15.68 1 92.75 78 ASP A O 1
ATOM 609 N N . THR A 1 79 ? -1.434 -23.938 -14.641 1 92.31 79 THR A N 1
ATOM 610 C CA . THR A 1 79 ? -0.254 -23.938 -13.789 1 92.31 79 THR A CA 1
ATOM 611 C C . THR A 1 79 ? -0.653 -23.797 -12.32 1 92.31 79 THR A C 1
ATOM 613 O O . THR A 1 79 ? -1.554 -23.031 -11.984 1 92.31 79 THR A O 1
ATOM 616 N N . GLU A 1 80 ? -0.014 -24.656 -11.531 1 92.81 80 GLU A N 1
ATOM 617 C CA . GLU A 1 80 ? -0.243 -24.547 -10.094 1 92.81 80 GLU A CA 1
ATOM 618 C C . GLU A 1 80 ? 0.689 -23.516 -9.461 1 92.81 80 GLU A C 1
ATOM 620 O O . GLU A 1 80 ? 1.793 -23.281 -9.961 1 92.81 80 GLU A O 1
ATOM 625 N N . TYR A 1 81 ? 0.161 -22.922 -8.391 1 94.94 81 TYR A N 1
ATOM 626 C CA . TYR A 1 81 ? 0.976 -21.938 -7.695 1 94.94 81 TYR A CA 1
ATOM 627 C C . TYR A 1 81 ? 0.829 -22.062 -6.184 1 94.94 81 TYR A C 1
ATOM 629 O O . TYR A 1 81 ? -0.12 -22.688 -5.699 1 94.94 81 TYR A O 1
ATOM 637 N N . ILE A 1 82 ? 1.885 -21.516 -5.477 1 93.31 82 ILE A N 1
ATOM 638 C CA . ILE A 1 82 ? 1.856 -21.375 -4.023 1 93.31 82 ILE A CA 1
ATOM 639 C C . ILE A 1 82 ? 2.199 -19.938 -3.645 1 93.31 82 ILE A C 1
ATOM 641 O O . ILE A 1 82 ? 3.199 -19.391 -4.113 1 93.31 82 ILE A O 1
ATOM 645 N N . ILE A 1 83 ? 1.339 -19.391 -2.812 1 96.25 83 ILE A N 1
ATOM 646 C CA . ILE A 1 83 ? 1.625 -18.047 -2.328 1 96.25 83 ILE A CA 1
ATOM 647 C C . ILE A 1 83 ? 2.486 -18.125 -1.069 1 96.25 83 ILE A C 1
ATOM 649 O O . ILE A 1 83 ? 2.16 -18.859 -0.13 1 96.25 83 ILE A O 1
ATOM 653 N N . GLN A 1 84 ? 3.551 -17.344 -1.137 1 95.56 84 GLN A N 1
ATOM 654 C CA . GLN A 1 84 ? 4.41 -17.203 0.034 1 95.56 84 GLN A CA 1
ATOM 655 C C . GLN A 1 84 ? 4.484 -15.75 0.488 1 95.56 84 GLN A C 1
ATOM 657 O O . GLN A 1 84 ? 4.977 -14.883 -0.245 1 95.56 84 GLN A O 1
ATOM 662 N N . VAL A 1 85 ? 3.971 -15.547 1.712 1 97.12 85 VAL A N 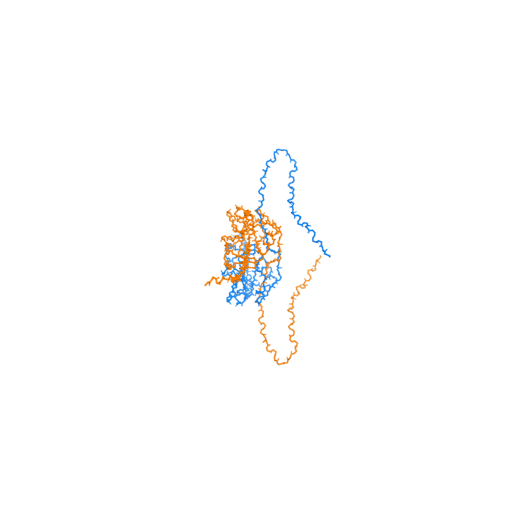1
ATOM 663 C CA . VAL A 1 85 ? 4.16 -14.227 2.307 1 97.12 85 VAL A CA 1
ATOM 664 C C . VAL A 1 85 ? 5.598 -14.086 2.799 1 97.12 85 VAL A C 1
ATOM 666 O O . VAL A 1 85 ? 6.078 -14.914 3.578 1 97.12 85 VAL A O 1
ATOM 669 N N . ASN A 1 86 ? 6.227 -12.969 2.303 1 96 86 ASN A N 1
ATOM 670 C CA . ASN A 1 86 ? 7.641 -12.852 2.643 1 96 86 ASN A CA 1
ATOM 671 C C . ASN A 1 86 ? 7.836 -12.523 4.117 1 96 86 ASN A C 1
ATOM 673 O O . ASN A 1 86 ? 6.922 -12.016 4.773 1 96 86 ASN A O 1
ATOM 677 N N . GLU A 1 87 ? 8.992 -12.758 4.582 1 91.44 87 GLU A N 1
ATOM 678 C CA . GLU A 1 87 ? 9.305 -12.688 6.008 1 91.44 87 GLU A CA 1
ATOM 679 C C . GLU A 1 87 ? 9.117 -11.273 6.543 1 91.44 87 GLU A C 1
ATOM 681 O O . GLU A 1 87 ? 8.633 -11.078 7.656 1 91.44 87 GLU A O 1
ATOM 686 N N . ASP A 1 88 ? 9.43 -10.305 5.824 1 89.75 88 ASP A N 1
ATOM 687 C CA . ASP A 1 88 ? 9.406 -8.914 6.266 1 89.75 88 ASP A CA 1
ATOM 688 C C . ASP A 1 88 ? 8.023 -8.297 6.066 1 89.75 88 ASP A C 1
ATOM 690 O O . ASP A 1 88 ? 7.75 -7.195 6.543 1 89.75 88 ASP A O 1
ATOM 694 N N . ASN A 1 89 ? 7.09 -8.992 5.383 1 95 89 ASN A N 1
ATOM 695 C CA . ASN A 1 89 ? 5.785 -8.477 4.984 1 95 89 ASN A CA 1
ATOM 696 C C . ASN A 1 89 ? 5.895 -7.098 4.34 1 95 89 ASN A C 1
ATOM 698 O O . ASN A 1 89 ? 5.211 -6.16 4.75 1 95 89 ASN A O 1
ATOM 702 N N . HIS A 1 90 ? 6.699 -7.004 3.348 1 95.44 90 HIS A N 1
ATOM 703 C CA . HIS A 1 90 ? 7.051 -5.754 2.686 1 95.44 90 HIS A CA 1
ATOM 704 C C . HIS A 1 90 ? 7.133 -5.934 1.174 1 95.44 90 HIS A C 1
ATOM 706 O O . HIS A 1 90 ? 7.566 -6.984 0.692 1 95.44 90 HIS A O 1
ATOM 712 N N . PRO A 1 91 ? 6.734 -4.93 0.431 1 96.31 91 PRO A N 1
ATOM 713 C CA . PRO A 1 91 ? 6.844 -5.051 -1.024 1 96.31 91 PRO A CA 1
ATOM 714 C C . PRO A 1 91 ? 8.289 -5.094 -1.504 1 96.31 91 PRO A C 1
ATOM 716 O O . PRO A 1 91 ? 8.625 -5.859 -2.412 1 96.31 91 PRO A O 1
ATOM 719 N N . GLY A 1 92 ? 9.164 -4.277 -0.993 1 95.06 92 GLY A N 1
ATOM 720 C CA . GLY A 1 92 ? 10.57 -4.16 -1.347 1 95.06 92 GLY A CA 1
ATOM 721 C C . GLY A 1 92 ? 11.32 -3.156 -0.493 1 95.06 92 GLY A C 1
ATOM 722 O O . GLY A 1 92 ? 11.008 -1.964 -0.514 1 95.06 92 GLY A O 1
ATOM 723 N N . LYS A 1 93 ? 12.227 -3.582 0.253 1 86.94 93 LYS A N 1
ATOM 724 C CA . LYS A 1 93 ? 13.086 -2.734 1.078 1 86.94 93 LYS A CA 1
ATOM 725 C C . LYS A 1 93 ? 14.492 -2.645 0.498 1 86.94 93 LYS A C 1
ATOM 727 O O . LYS A 1 93 ? 15.117 -3.668 0.206 1 86.94 93 LYS A O 1
ATOM 732 N N . MET A 1 94 ? 14.906 -1.405 0.374 1 86 94 MET A N 1
ATOM 733 C CA . MET A 1 94 ? 16.234 -1.226 -0.198 1 86 94 MET A CA 1
ATOM 734 C C . MET A 1 94 ? 17.312 -1.448 0.855 1 86 94 MET A C 1
ATOM 736 O O . MET A 1 94 ? 17.172 -1.008 1.997 1 86 94 MET A O 1
ATOM 740 N N . GLY A 1 95 ? 18.359 -2.184 0.47 1 83.75 95 GLY A N 1
ATOM 741 C CA . GLY A 1 95 ? 19.562 -2.459 1.245 1 83.75 95 GLY A CA 1
ATOM 742 C C . GLY A 1 95 ? 20.703 -3.006 0.407 1 83.75 95 GLY A C 1
ATOM 743 O O . GLY A 1 95 ? 20.828 -2.674 -0.774 1 83.75 95 GLY A O 1
ATOM 744 N N . LYS A 1 96 ? 21.625 -3.682 1.037 1 85.62 96 LYS A N 1
ATOM 745 C CA . LYS A 1 96 ? 22.656 -4.367 0.264 1 85.62 96 LYS A CA 1
ATOM 746 C C . LYS A 1 96 ? 22.031 -5.297 -0.776 1 85.62 96 LYS A C 1
ATOM 748 O O . LYS A 1 96 ? 22.484 -5.328 -1.927 1 85.62 96 LYS A O 1
ATOM 753 N N . SER A 1 97 ? 21.062 -5.965 -0.272 1 90.31 97 SER A N 1
ATOM 754 C CA . SER A 1 97 ? 20.172 -6.723 -1.138 1 90.31 97 SER A CA 1
ATOM 755 C C . SER A 1 97 ? 18.719 -6.332 -0.903 1 90.31 97 SER A C 1
ATOM 757 O O . SER A 1 97 ? 18.359 -5.832 0.169 1 90.31 97 SER A O 1
ATOM 759 N N . TRP A 1 98 ? 18.031 -6.531 -1.914 1 93.75 98 TRP A N 1
ATOM 760 C CA . TRP A 1 98 ? 16.609 -6.219 -1.763 1 93.75 98 TRP A CA 1
ATOM 761 C C . TRP A 1 98 ? 15.938 -7.199 -0.81 1 93.75 98 TRP A C 1
ATOM 763 O O . TRP A 1 98 ? 16.203 -8.398 -0.857 1 93.75 98 TRP A O 1
ATOM 773 N N . GLY A 1 99 ? 15.109 -6.641 -0.019 1 95.69 99 GLY A N 1
ATOM 774 C CA . GLY A 1 99 ? 14.203 -7.465 0.766 1 95.69 99 GLY A CA 1
ATOM 775 C C . GLY A 1 99 ? 12.789 -7.473 0.229 1 95.69 99 GLY A C 1
ATOM 776 O O . GLY A 1 99 ? 12.531 -6.965 -0.864 1 95.69 99 GLY A O 1
ATOM 777 N N . GLY A 1 100 ? 11.906 -8.195 0.96 1 97.31 100 GLY A N 1
ATOM 778 C CA . GLY A 1 100 ? 10.5 -8.195 0.57 1 97.31 100 GLY A CA 1
ATOM 779 C C . GLY A 1 100 ? 10.234 -9 -0.69 1 97.31 100 GLY A C 1
ATOM 780 O O . GLY A 1 100 ? 11.031 -9.867 -1.058 1 97.31 100 GLY A O 1
ATOM 781 N N . VAL A 1 101 ? 9.172 -8.641 -1.334 1 98.5 101 VAL A N 1
ATOM 782 C CA . VAL A 1 101 ? 8.758 -9.336 -2.549 1 98.5 101 VAL A CA 1
ATOM 783 C C . VAL A 1 101 ? 9.82 -9.164 -3.633 1 98.5 101 VAL A C 1
ATOM 785 O O . VAL A 1 101 ? 10.172 -10.125 -4.312 1 98.5 101 VAL A O 1
ATOM 788 N N . ILE A 1 102 ? 10.297 -7.973 -3.742 1 97.94 102 ILE A N 1
ATOM 789 C CA . ILE A 1 102 ? 11.328 -7.688 -4.73 1 97.94 102 ILE A CA 1
ATOM 790 C C . ILE A 1 102 ? 12.539 -8.578 -4.48 1 97.94 102 ILE A C 1
ATOM 792 O O . ILE A 1 102 ? 13.102 -9.156 -5.414 1 97.94 102 ILE A O 1
ATOM 796 N N . GLY A 1 103 ? 12.922 -8.648 -3.223 1 97.19 103 GLY A N 1
ATOM 797 C CA . GLY A 1 103 ? 14.039 -9.5 -2.869 1 97.19 103 GLY A CA 1
ATOM 798 C C . GLY A 1 103 ? 13.812 -10.961 -3.209 1 97.19 103 GLY A C 1
ATOM 799 O O . GLY A 1 103 ? 14.711 -11.633 -3.717 1 97.19 103 GLY A O 1
ATOM 800 N N . ASP A 1 104 ? 12.672 -11.5 -2.916 1 97.81 104 ASP A N 1
ATOM 801 C CA . ASP A 1 104 ? 12.336 -12.891 -3.189 1 97.81 104 ASP A CA 1
ATOM 802 C C . ASP A 1 104 ? 12.438 -13.195 -4.684 1 97.81 104 ASP A C 1
ATOM 804 O O . ASP A 1 104 ? 12.93 -14.258 -5.074 1 97.81 104 ASP A O 1
ATOM 808 N N . VAL A 1 105 ? 11.992 -12.266 -5.547 1 97.69 105 VAL A N 1
ATOM 809 C CA . VAL A 1 105 ? 11.969 -12.477 -6.988 1 97.69 105 VAL A CA 1
ATOM 810 C C . VAL A 1 105 ? 13.383 -12.359 -7.555 1 97.69 105 VAL A C 1
ATOM 812 O O . VAL A 1 105 ? 13.805 -13.188 -8.359 1 97.69 105 VAL A O 1
ATOM 815 N N . THR A 1 106 ? 14.109 -11.398 -7.043 1 96.38 106 THR A N 1
ATOM 816 C CA . THR A 1 106 ? 15.438 -11.156 -7.59 1 96.38 106 THR A CA 1
ATOM 817 C C . THR A 1 106 ? 16.406 -12.258 -7.176 1 96.38 106 THR A C 1
ATOM 819 O O . THR A 1 106 ? 17.344 -12.586 -7.914 1 96.38 106 THR A O 1
ATOM 822 N N . SER A 1 107 ? 16.1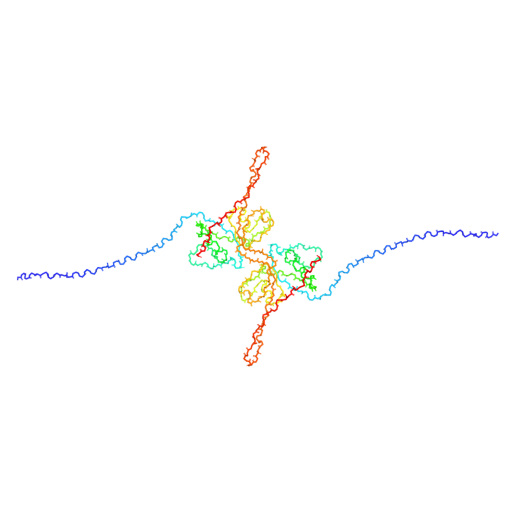72 -12.836 -6.027 1 95.06 107 SER A N 1
ATOM 823 C CA . SER A 1 107 ? 17.031 -13.898 -5.531 1 95.06 107 SER A CA 1
ATOM 824 C C . SER A 1 107 ? 16.656 -15.242 -6.133 1 95.06 107 SER A C 1
ATOM 826 O O . SER A 1 107 ? 17.406 -16.219 -6.012 1 95.06 107 SER A O 1
ATOM 828 N N . GLY A 1 108 ? 15.414 -15.305 -6.703 1 95.06 108 GLY A N 1
ATOM 829 C CA . GLY A 1 108 ? 14.953 -16.547 -7.293 1 95.06 108 GLY A CA 1
ATOM 830 C C . GLY A 1 108 ? 14.172 -17.422 -6.324 1 95.06 108 GLY A C 1
ATOM 831 O O . GLY A 1 108 ? 13.742 -18.516 -6.676 1 95.06 108 GLY A O 1
ATOM 832 N N . LYS A 1 109 ? 14.07 -16.922 -5.145 1 96.25 109 LYS A N 1
ATOM 833 C CA . LYS A 1 109 ? 13.258 -17.656 -4.172 1 96.25 109 LYS A CA 1
ATOM 834 C C . LYS A 1 109 ? 11.82 -17.812 -4.664 1 96.25 109 LYS A C 1
ATOM 836 O O . LYS A 1 109 ? 11.156 -18.797 -4.344 1 96.25 109 LYS A O 1
ATOM 841 N N . ALA A 1 110 ? 11.352 -16.891 -5.379 1 97.62 110 ALA A N 1
ATOM 842 C CA . ALA A 1 110 ? 10.047 -16.922 -6.027 1 97.62 110 ALA A CA 1
ATOM 843 C C . ALA A 1 110 ? 10.172 -16.594 -7.516 1 97.62 110 ALA A C 1
ATOM 845 O O . ALA A 1 110 ? 10.945 -15.719 -7.906 1 97.62 110 ALA A O 1
ATOM 846 N N . GLN A 1 111 ? 9.359 -17.219 -8.258 1 95.81 111 GLN A N 1
ATOM 847 C CA . GLN A 1 111 ? 9.383 -16.984 -9.695 1 95.81 111 GLN A CA 1
ATOM 848 C C . GLN A 1 111 ? 8.609 -15.719 -10.062 1 95.81 111 GLN A C 1
ATOM 850 O O . GLN A 1 111 ? 8.859 -15.109 -11.109 1 95.81 111 GLN A O 1
ATOM 855 N N . MET A 1 112 ? 7.664 -15.398 -9.141 1 97.69 112 MET A N 1
ATOM 856 C CA . MET A 1 112 ? 6.836 -14.211 -9.359 1 97.69 112 MET A CA 1
ATOM 857 C C . MET A 1 112 ? 6.496 -13.539 -8.031 1 97.69 112 MET A C 1
ATOM 859 O O . MET A 1 112 ? 6.559 -14.164 -6.977 1 97.69 112 MET A O 1
ATOM 863 N N . GLY A 1 113 ? 6.309 -12.281 -8.172 1 98.56 113 GLY A N 1
ATOM 864 C CA . GLY A 1 113 ? 5.691 -11.531 -7.094 1 98.56 113 GLY A CA 1
ATOM 865 C C . GLY A 1 113 ? 4.328 -10.969 -7.461 1 98.56 113 GLY A C 1
ATOM 866 O O . GLY A 1 113 ? 4.035 -10.758 -8.641 1 98.56 113 GLY A O 1
ATOM 867 N N . ALA A 1 114 ? 3.508 -10.75 -6.461 1 98.75 114 ALA A N 1
ATOM 868 C CA . ALA A 1 114 ? 2.195 -10.164 -6.719 1 98.75 114 ALA A CA 1
ATOM 869 C C . ALA A 1 114 ? 1.711 -9.359 -5.52 1 98.75 114 ALA A C 1
ATOM 871 O O . ALA A 1 114 ? 1.842 -9.797 -4.375 1 98.75 114 ALA A O 1
ATOM 872 N N . GLY A 1 115 ? 1.196 -8.18 -5.727 1 98.31 115 GLY A N 1
ATOM 873 C CA . GLY A 1 115 ? 0.68 -7.324 -4.672 1 98.31 115 GLY A CA 1
ATOM 874 C C . GLY A 1 115 ? 0.642 -5.855 -5.059 1 98.31 115 GLY A C 1
ATOM 875 O O . GLY A 1 115 ? 0.952 -5.5 -6.199 1 98.31 115 GLY A O 1
ATOM 876 N N . PRO A 1 116 ? 0.141 -5.059 -4.137 1 97.25 116 PRO A N 1
ATOM 877 C CA . PRO A 1 116 ? 0.218 -3.611 -4.352 1 97.25 116 PRO A CA 1
ATOM 878 C C . PRO A 1 116 ? 1.638 -3.068 -4.203 1 97.25 116 PRO A C 1
ATOM 880 O O . PRO A 1 116 ? 1.932 -2.35 -3.244 1 97.25 116 PRO A O 1
ATOM 883 N N . ILE A 1 117 ? 2.439 -3.314 -5.172 1 97.38 117 ILE A N 1
ATOM 884 C CA . ILE A 1 117 ? 3.85 -2.943 -5.195 1 97.38 117 ILE A CA 1
ATOM 885 C C . ILE A 1 117 ? 4.051 -1.75 -6.125 1 97.38 117 ILE A C 1
ATOM 887 O O . ILE A 1 117 ? 3.814 -1.848 -7.332 1 97.38 117 ILE A O 1
ATOM 891 N N . THR A 1 118 ? 4.5 -0.688 -5.539 1 96 118 THR A N 1
ATOM 892 C CA . THR A 1 118 ? 4.668 0.529 -6.324 1 96 118 THR A CA 1
ATOM 893 C C . THR A 1 118 ? 5.887 0.42 -7.238 1 96 118 THR A C 1
ATOM 895 O O . THR A 1 118 ? 6.969 0.025 -6.793 1 96 118 THR A O 1
ATOM 898 N N . GLU A 1 119 ? 5.637 0.81 -8.508 1 95.88 119 GLU A N 1
ATOM 899 C CA . GLU A 1 119 ? 6.746 0.854 -9.453 1 95.88 119 GLU A CA 1
ATOM 900 C C . GLU A 1 119 ? 7.613 2.088 -9.234 1 95.88 119 GLU A C 1
ATOM 902 O O . GLU A 1 119 ? 7.113 3.215 -9.234 1 95.88 119 GLU A O 1
ATOM 907 N N . THR A 1 120 ? 8.883 1.905 -8.914 1 94.38 120 THR A N 1
ATOM 908 C CA . THR A 1 120 ? 9.859 2.986 -8.797 1 94.38 120 THR A CA 1
ATOM 909 C C . THR A 1 120 ? 11.023 2.771 -9.758 1 94.38 120 THR A C 1
ATOM 911 O O . THR A 1 120 ? 11.219 1.667 -10.266 1 94.38 120 THR A O 1
ATOM 914 N N . LYS A 1 121 ? 11.773 3.811 -10.016 1 94.06 121 LYS A N 1
ATOM 915 C CA . LYS A 1 121 ? 12.938 3.703 -10.891 1 94.06 121 LYS A CA 1
ATOM 916 C C . LYS A 1 121 ? 13.93 2.668 -10.367 1 94.06 121 LYS A C 1
ATOM 918 O O . LYS A 1 121 ? 14.492 1.889 -11.141 1 94.06 121 LYS A O 1
ATOM 923 N N . GLU A 1 122 ? 14.125 2.684 -9.078 1 94 122 GLU A N 1
ATOM 924 C CA . GLU A 1 122 ? 15.078 1.768 -8.461 1 94 122 GLU A CA 1
ATOM 925 C C . GLU A 1 122 ? 14.609 0.32 -8.57 1 94 122 GLU A C 1
ATOM 927 O O . GLU A 1 122 ? 15.391 -0.567 -8.922 1 94 122 GLU A O 1
ATOM 932 N N . ARG A 1 123 ? 13.391 0.063 -8.344 1 94.5 123 ARG A N 1
ATOM 933 C CA . ARG A 1 123 ? 12.852 -1.292 -8.398 1 94.5 123 ARG A CA 1
ATOM 934 C C . ARG A 1 123 ? 12.836 -1.816 -9.828 1 94.5 123 ARG A C 1
ATOM 936 O O . ARG A 1 123 ? 13.086 -3 -10.07 1 94.5 123 ARG A O 1
ATOM 943 N N . ARG A 1 124 ? 12.641 -1.024 -10.758 1 95.38 124 ARG A N 1
ATOM 944 C CA . ARG A 1 124 ? 12.523 -1.381 -12.172 1 95.38 124 ARG A CA 1
ATOM 945 C C . ARG A 1 124 ? 13.859 -1.887 -12.719 1 95.38 124 ARG A C 1
ATOM 947 O O . ARG A 1 124 ? 13.891 -2.539 -13.766 1 95.38 124 ARG A O 1
ATOM 954 N N . LYS A 1 125 ? 14.867 -1.569 -12.086 1 94.12 125 LYS A N 1
ATOM 955 C CA . LYS A 1 125 ? 16.188 -2.047 -12.516 1 94.12 125 LYS A CA 1
ATOM 956 C C . LYS A 1 125 ? 16.312 -3.555 -12.312 1 94.12 125 LYS A C 1
ATOM 958 O O . LYS A 1 125 ? 17.172 -4.195 -12.922 1 94.12 125 LYS A O 1
ATOM 963 N N . HIS A 1 126 ? 15.461 -4.129 -11.469 1 94.44 126 HIS A N 1
ATOM 964 C CA . HIS A 1 126 ? 15.703 -5.496 -11.023 1 94.44 126 HIS A CA 1
ATOM 965 C C . HIS A 1 126 ? 14.523 -6.402 -11.375 1 94.44 126 HIS A C 1
ATOM 967 O O . HIS A 1 126 ? 14.68 -7.621 -11.477 1 94.44 126 HIS A O 1
ATOM 973 N N . VAL A 1 127 ? 13.383 -5.766 -11.602 1 97.12 127 VAL A N 1
ATOM 974 C CA . VAL A 1 127 ? 12.195 -6.57 -11.883 1 97.12 127 VAL A CA 1
ATOM 975 C C . VAL A 1 127 ? 11.391 -5.922 -13.008 1 97.12 127 VAL A C 1
ATOM 977 O O . VAL A 1 127 ? 11.5 -4.715 -13.242 1 97.12 127 VAL A O 1
ATOM 980 N N . GLU A 1 128 ? 10.648 -6.727 -13.703 1 97.38 128 GLU A N 1
ATOM 981 C CA . GLU A 1 128 ? 9.648 -6.262 -14.664 1 97.38 128 GLU A CA 1
ATOM 982 C C . GLU A 1 128 ? 8.266 -6.195 -14.031 1 97.38 128 GLU A C 1
ATOM 984 O O . GLU A 1 128 ? 7.816 -7.152 -13.391 1 97.38 128 GLU A O 1
ATOM 989 N N . PHE A 1 129 ? 7.668 -5.156 -14.25 1 97.5 129 PHE A N 1
ATOM 990 C CA . PHE A 1 129 ? 6.324 -4.961 -13.719 1 97.5 129 PHE A CA 1
ATOM 991 C C . PHE A 1 129 ? 5.277 -5.219 -14.797 1 97.5 129 PHE A C 1
ATOM 993 O O . PHE A 1 129 ? 5.457 -4.832 -15.953 1 97.5 129 PHE A O 1
ATOM 1000 N N . SER A 1 130 ? 4.234 -5.816 -14.391 1 96.62 130 SER A N 1
ATOM 1001 C CA . SER A 1 130 ? 3.074 -5.875 -15.266 1 96.62 130 SER A CA 1
ATOM 1002 C C . SER A 1 130 ? 2.291 -4.566 -15.242 1 96.62 130 SER A C 1
ATOM 1004 O O . SER A 1 130 ? 2.547 -3.701 -14.406 1 96.62 130 SER A O 1
ATOM 1006 N N . THR A 1 131 ? 1.371 -4.477 -16.172 1 95.62 131 THR A N 1
ATOM 1007 C CA . THR A 1 131 ? 0.358 -3.439 -16.031 1 95.62 131 THR A CA 1
ATOM 1008 C C . THR A 1 131 ? -0.502 -3.693 -14.797 1 95.62 131 THR A C 1
ATOM 1010 O O . THR A 1 131 ? -0.884 -4.836 -14.523 1 95.62 131 THR A O 1
ATOM 1013 N N . PRO A 1 132 ? -0.778 -2.615 -14.023 1 96.12 132 PRO A N 1
ATOM 1014 C CA . PRO A 1 132 ? -1.682 -2.832 -12.891 1 96.12 132 PRO A CA 1
ATOM 1015 C C . PRO A 1 132 ? -3.029 -3.414 -13.312 1 96.12 132 PRO A C 1
ATOM 1017 O O . PRO A 1 132 ? -3.566 -3.039 -14.359 1 96.12 132 PRO A O 1
ATOM 1020 N N . PHE A 1 133 ? -3.584 -4.32 -12.469 1 94.88 133 PHE A N 1
ATOM 1021 C CA . PHE A 1 133 ? -4.82 -4.961 -12.898 1 94.88 133 PHE A CA 1
ATOM 1022 C C . PHE A 1 133 ? -6.031 -4.293 -12.25 1 94.88 133 PHE A C 1
ATOM 1024 O O . PHE A 1 133 ? -7.172 -4.691 -12.492 1 94.88 133 PHE A O 1
ATOM 1031 N N . MET A 1 134 ? -5.77 -3.295 -11.383 1 94.06 134 MET A N 1
ATOM 1032 C CA . MET A 1 134 ? -6.738 -2.379 -10.789 1 94.06 134 MET A CA 1
ATOM 1033 C C . MET A 1 134 ? -6.152 -0.978 -10.656 1 94.06 134 MET A C 1
ATOM 1035 O O . MET A 1 134 ? -4.941 -0.792 -10.781 1 94.06 134 MET A O 1
ATOM 1039 N N . SER A 1 135 ? -7.121 -0.035 -10.508 1 91.94 135 SER A N 1
ATOM 1040 C CA . SER A 1 135 ? -6.66 1.342 -10.359 1 91.94 135 SER A CA 1
ATOM 1041 C C . SER A 1 135 ? -6.953 1.875 -8.961 1 91.94 135 SER A C 1
ATOM 1043 O O . SER A 1 135 ? -8.117 2.082 -8.602 1 91.94 135 SER A O 1
ATOM 1045 N N . PHE A 1 136 ? -5.891 2.014 -8.266 1 91.62 136 PHE A N 1
ATOM 1046 C CA . PHE A 1 136 ? -5.906 2.615 -6.934 1 91.62 136 PHE A CA 1
ATOM 1047 C C . PHE A 1 136 ? -4.859 3.719 -6.828 1 91.62 136 PHE A C 1
ATOM 1049 O O . PHE A 1 136 ? -4.152 4.008 -7.797 1 91.62 136 PHE A O 1
ATOM 1056 N N . GLY A 1 137 ? -4.836 4.34 -5.699 1 93.06 137 GLY A N 1
ATOM 1057 C CA . GLY A 1 137 ? -3.811 5.352 -5.496 1 93.06 137 GLY A CA 1
ATOM 1058 C C . GLY A 1 137 ? -3.871 5.996 -4.125 1 93.06 137 GLY A C 1
ATOM 1059 O O . GLY A 1 137 ? -4.773 5.707 -3.336 1 93.06 137 GLY A O 1
ATOM 1060 N N . PRO A 1 138 ? -2.82 6.762 -3.879 1 96.88 138 PRO A N 1
ATOM 1061 C CA . PRO A 1 138 ? -2.816 7.484 -2.605 1 96.88 138 PRO A CA 1
ATOM 1062 C C . PRO A 1 138 ? -3.945 8.508 -2.504 1 96.88 138 PRO A C 1
ATOM 1064 O O . PRO A 1 138 ? -4.309 9.133 -3.506 1 96.88 138 PRO A O 1
ATOM 1067 N N . VAL A 1 139 ? -4.484 8.742 -1.253 1 97.44 139 VAL A N 1
ATOM 1068 C CA . VAL A 1 139 ? -5.66 9.57 -1.017 1 97.44 139 VAL A CA 1
ATOM 1069 C C . VAL A 1 139 ? -5.465 10.391 0.257 1 97.44 139 VAL A C 1
ATOM 1071 O O . VAL A 1 139 ? -4.52 10.156 1.015 1 97.44 139 VAL A O 1
ATOM 1074 N N . VAL A 1 140 ? -6.297 11.352 0.401 1 97.75 140 VAL A N 1
ATOM 1075 C CA . VAL A 1 140 ? -6.551 12.031 1.667 1 97.75 140 VAL A CA 1
ATOM 1076 C C . VAL A 1 140 ? -7.898 11.578 2.234 1 97.75 140 VAL A C 1
ATOM 1078 O O . VAL A 1 140 ? -8.867 11.422 1.491 1 97.75 140 VAL A O 1
ATOM 1081 N N . ILE A 1 141 ? -7.914 11.398 3.586 1 98.12 141 ILE A N 1
ATOM 1082 C CA . ILE A 1 141 ? -9.18 10.984 4.184 1 98.12 141 ILE A CA 1
ATOM 1083 C C . ILE A 1 141 ? -9.531 11.922 5.34 1 98.12 141 ILE A C 1
ATOM 1085 O O . ILE A 1 141 ? -8.641 12.484 5.984 1 98.12 141 ILE A O 1
ATOM 1089 N N . MET A 1 142 ? -10.812 12.078 5.551 1 97.5 142 MET A N 1
ATOM 1090 C CA . MET A 1 142 ? -11.359 12.812 6.691 1 97.5 142 MET A CA 1
ATOM 1091 C C . MET A 1 142 ? -12.508 12.047 7.336 1 97.5 142 MET A C 1
ATOM 1093 O O . MET A 1 142 ? -13.148 11.219 6.684 1 97.5 142 MET A O 1
ATOM 1097 N N . LYS A 1 143 ? -12.695 12.398 8.586 1 95.38 143 LYS A N 1
ATOM 1098 C CA . LYS A 1 143 ? -13.789 11.75 9.289 1 95.38 143 LYS A CA 1
ATOM 1099 C C . LYS A 1 143 ? -15.141 12.102 8.664 1 95.38 143 LYS A C 1
ATOM 1101 O O . LYS A 1 143 ? -15.375 13.25 8.297 1 95.38 143 LYS A O 1
ATOM 1106 N N . ARG A 1 144 ? -15.977 11.109 8.492 1 92.31 144 ARG A N 1
ATOM 1107 C CA . ARG A 1 144 ? -17.328 11.383 8.031 1 92.31 144 ARG A CA 1
ATOM 1108 C C . ARG A 1 144 ? -18.156 12.086 9.117 1 92.31 144 ARG A C 1
ATOM 1110 O O . ARG A 1 144 ? -18.078 11.711 10.289 1 92.31 144 ARG A O 1
ATOM 1117 N N . PRO A 1 145 ? -18.859 13.109 8.727 1 85 145 PRO A N 1
ATOM 1118 C CA . PRO A 1 145 ? -19.719 13.758 9.727 1 85 145 PRO A CA 1
ATOM 1119 C C . PRO A 1 145 ? -20.844 12.852 10.203 1 85 145 PRO A C 1
ATOM 1121 O O . PRO A 1 145 ? -21.344 12.016 9.445 1 85 145 PRO A O 1
ATOM 1124 N N . VAL A 1 146 ? -20.922 12.562 11.586 1 67.81 146 VAL A N 1
ATOM 1125 C CA . VAL A 1 146 ? -22.031 11.805 12.125 1 67.81 146 VAL A CA 1
ATOM 1126 C C . VAL A 1 146 ? -23.344 12.562 11.875 1 67.81 146 VAL A C 1
ATOM 1128 O O . VAL A 1 146 ? -23.469 13.734 12.242 1 67.81 146 VAL A O 1
ATOM 1131 N N . ASN A 1 147 ? -23.875 12.461 10.859 1 56.66 147 ASN A N 1
ATOM 1132 C CA . ASN A 1 147 ? -25.219 13.047 10.789 1 56.66 147 ASN A CA 1
ATOM 1133 C C . ASN A 1 147 ? -26.062 12.664 11.992 1 56.66 147 ASN A C 1
ATOM 1135 O O . ASN A 1 147 ? -26.328 11.477 12.211 1 56.66 147 ASN A O 1
ATOM 1139 N N . GLU A 1 148 ? -25.797 13.141 13.133 1 44.81 148 GLU A N 1
ATOM 1140 C CA . GLU A 1 148 ? -26.922 13.078 14.062 1 44.81 148 GLU A CA 1
ATOM 1141 C C . GLU A 1 148 ? -28.25 13.211 13.328 1 44.81 148 GLU A C 1
ATOM 1143 O O . GLU A 1 148 ? -28.375 14.031 12.406 1 44.81 148 GLU A O 1
ATOM 1148 N N . LEU A 1 149 ? -28.969 12.164 13.25 1 40.62 149 LEU A N 1
ATOM 1149 C CA . LEU A 1 149 ? -30.391 12.391 13.023 1 40.62 149 LEU A CA 1
ATOM 1150 C C . LEU A 1 149 ? -30.891 13.617 13.781 1 40.62 149 LEU A C 1
ATOM 1152 O O . LEU A 1 149 ? -30.906 13.625 15.016 1 40.62 149 LEU A O 1
ATOM 1156 N N . ARG A 1 150 ? -30.5 14.789 13.625 1 39.94 150 ARG A N 1
ATOM 1157 C CA . ARG A 1 150 ? -31.5 15.758 14.07 1 39.94 150 ARG A CA 1
ATOM 1158 C C . ARG A 1 150 ? -32.906 15.18 13.961 1 39.94 150 ARG A C 1
ATOM 1160 O O . ARG A 1 150 ? -33.281 14.625 12.922 1 39.94 150 ARG A O 1
ATOM 1167 N N . SER A 1 151 ? -33.5 14.703 14.984 1 38 151 SER A N 1
ATOM 1168 C CA . SER A 1 151 ? -34.938 14.562 15.188 1 38 151 SER A CA 1
ATOM 1169 C C . SER A 1 151 ? -35.719 15.539 14.305 1 38 151 SER A C 1
ATOM 1171 O O . SER A 1 151 ? -35.781 16.734 14.602 1 38 151 SER A O 1
ATOM 1173 N N . CYS A 1 152 ? -35.625 15.562 12.992 1 35.44 152 CYS A N 1
ATOM 1174 C CA . CYS A 1 152 ? -36.812 16.141 12.391 1 35.44 152 CYS A CA 1
ATOM 1175 C C . CYS A 1 152 ? -38.094 15.617 13.078 1 35.44 152 CYS A C 1
ATOM 1177 O O . CYS A 1 152 ? -38.25 14.406 13.266 1 35.44 152 CYS A O 1
ATOM 1179 N N . GLY A 1 153 ? -38.594 16.391 14.055 1 36.12 153 GLY A N 1
ATOM 1180 C CA . GLY A 1 153 ? -39.938 16.188 14.531 1 36.12 153 GLY A CA 1
ATOM 1181 C C . GLY A 1 153 ? -40.844 15.492 13.516 1 36.12 153 GLY A C 1
ATOM 1182 O O . GLY A 1 153 ? -40.469 15.398 12.336 1 36.12 153 GLY A O 1
ATOM 1183 N N . HIS A 1 154 ? -42.062 15.016 13.844 1 34.84 154 HIS A N 1
ATOM 1184 C CA . HIS A 1 154 ? -43.156 14.367 13.141 1 34.84 154 HIS A CA 1
ATOM 1185 C C . HIS A 1 154 ? -43.312 14.945 11.742 1 34.84 154 HIS A C 1
ATOM 1187 O O . HIS A 1 154 ? -44.219 14.516 10.992 1 34.84 154 HIS A O 1
ATOM 1193 N N . HIS A 1 155 ? -43.094 16.156 11.414 1 35.62 155 HIS A N 1
ATOM 1194 C CA . HIS A 1 155 ? -43.719 16.328 10.109 1 35.62 155 HIS A CA 1
ATOM 1195 C C . HIS A 1 155 ? -43 15.531 9.039 1 35.62 155 HIS A C 1
ATOM 1197 O O . HIS A 1 155 ? -41.781 15.383 9.094 1 35.62 155 HIS A O 1
ATOM 1203 N N . GLU A 1 156 ? -43.5 14.641 8.156 1 34.19 156 GLU A N 1
ATOM 1204 C CA . GLU A 1 156 ? -43.312 13.648 7.098 1 34.19 156 GLU A CA 1
ATOM 1205 C C . GLU A 1 156 ? -42.156 14 6.191 1 34.19 156 GLU A C 1
ATOM 1207 O O . GLU A 1 156 ? -41.438 13.109 5.703 1 34.19 156 GLU A O 1
ATOM 1212 N N . LYS A 1 157 ? -42.156 15.141 5.328 1 34 157 LYS A N 1
ATOM 1213 C CA . LYS A 1 157 ? -41.75 15.078 3.932 1 34 157 LYS A CA 1
ATOM 1214 C C . LYS A 1 157 ? -40.25 14.922 3.811 1 34 157 LYS A C 1
ATOM 1216 O O . LYS A 1 157 ? -39.75 13.961 3.213 1 34 157 LYS A O 1
ATOM 1221 N N . THR A 1 158 ? -39.469 15.969 3.197 1 35.94 158 THR A N 1
ATOM 1222 C CA . THR A 1 158 ? -38.406 16.078 2.209 1 35.94 158 THR A CA 1
ATOM 1223 C C . THR A 1 158 ? -37.062 16.047 2.883 1 35.94 158 THR A C 1
ATOM 1225 O O . THR A 1 158 ? -36.438 17.094 3.135 1 35.94 158 THR A O 1
ATOM 1228 N N . CYS A 1 159 ? -36.781 15.523 3.969 1 37.34 159 CYS A N 1
ATOM 1229 C CA . CYS A 1 159 ? -35.406 15.758 4.402 1 37.34 159 CYS A CA 1
ATOM 1230 C C . CYS A 1 159 ? -34.406 15.172 3.408 1 37.34 159 CYS A C 1
ATOM 1232 O O . CYS A 1 159 ? -34.125 13.977 3.469 1 37.34 159 CYS A O 1
ATOM 1234 N N . GLU A 1 160 ? -34.656 15.273 2.066 1 36.69 160 GLU A N 1
ATOM 1235 C CA . GLU A 1 160 ? -33.688 14.828 1.053 1 36.69 160 GLU A CA 1
ATOM 1236 C C . GLU A 1 160 ? -32.281 15.391 1.32 1 36.69 160 GLU A C 1
ATOM 1238 O O . GLU A 1 160 ? -32.125 16.609 1.455 1 36.69 160 GLU A O 1
ATOM 1243 N N . GLY A 1 161 ? -31.5 14.828 2.133 1 38.09 161 GLY A N 1
ATOM 1244 C CA . GLY A 1 161 ? -30.109 15.172 2.393 1 38.09 161 GLY A CA 1
ATOM 1245 C C . GLY A 1 161 ? -29.375 15.625 1.152 1 38.09 161 GLY A C 1
ATOM 1246 O O . GLY A 1 161 ? -29.406 14.953 0.119 1 38.09 161 GLY A O 1
ATOM 1247 N N . SER A 1 162 ? -29.219 16.938 0.936 1 36.38 162 SER A N 1
ATOM 1248 C CA . SER A 1 162 ? -28.453 17.516 -0.17 1 36.38 162 SER A CA 1
ATOM 1249 C C . SER A 1 162 ? -27.062 16.906 -0.27 1 36.38 162 SER A C 1
ATOM 1251 O O . SER A 1 162 ? -26.453 16.578 0.747 1 36.38 162 SER A O 1
ATOM 1253 N N . PRO A 1 163 ? -26.656 16.422 -1.455 1 37 163 PRO A N 1
ATOM 1254 C CA . PRO A 1 163 ? -25.312 15.859 -1.705 1 37 163 PRO A CA 1
ATOM 1255 C C . PRO A 1 163 ? -24.188 16.781 -1.234 1 37 163 PRO A C 1
ATOM 1257 O O . PRO A 1 163 ? -24.359 18 -1.224 1 37 163 PRO A O 1
ATOM 1260 N N . PRO A 1 164 ? -23.375 16.422 -0.383 1 35.53 164 PRO A N 1
ATOM 1261 C CA . PRO A 1 164 ? -22.297 17.328 0.035 1 35.53 164 PRO A CA 1
ATOM 1262 C C . PRO A 1 164 ? -21.625 18.031 -1.143 1 35.53 164 PRO A C 1
ATOM 1264 O O . PRO A 1 164 ? -21.578 17.484 -2.246 1 35.53 164 PRO A O 1
ATOM 1267 N N . SER A 1 165 ? -21.719 19.359 -1.313 1 32.09 165 SER A N 1
ATOM 1268 C CA . SER A 1 165 ? -21.062 20.219 -2.295 1 32.09 165 SER A CA 1
ATOM 1269 C C . SER A 1 165 ? -19.578 19.906 -2.406 1 32.09 165 SER A C 1
ATOM 1271 O O . SER A 1 165 ? -18.875 19.875 -1.399 1 32.09 165 SER A O 1
ATOM 1273 N N . THR A 1 166 ? -19.109 19.094 -3.379 1 35.41 166 THR A N 1
ATOM 1274 C CA . THR A 1 166 ? -17.734 19.031 -3.863 1 35.41 166 THR A CA 1
ATOM 1275 C C . THR A 1 166 ? -17.156 20.422 -4.012 1 35.41 166 THR A C 1
ATOM 1277 O O . THR A 1 166 ? -17.75 21.297 -4.641 1 35.41 166 THR A O 1
ATOM 1280 N N . GLY A 1 167 ? -16.406 20.969 -3.084 1 35.72 167 GLY A N 1
ATOM 1281 C CA . GLY A 1 167 ? -15.75 22.234 -3.322 1 35.72 167 GLY A CA 1
ATOM 1282 C C . GLY A 1 167 ? -15.18 22.359 -4.723 1 35.72 167 GLY A C 1
ATOM 1283 O O . GLY A 1 167 ? -14.477 21.453 -5.195 1 35.72 167 GLY A O 1
ATOM 1284 N N . GLN A 1 168 ? -15.859 22.984 -5.621 1 32.47 168 GLN A N 1
ATOM 1285 C CA . GLN A 1 168 ? -15.477 23.484 -6.934 1 32.47 168 GLN A CA 1
ATOM 1286 C C . GLN A 1 168 ? -14.125 24.188 -6.883 1 32.47 168 GLN A C 1
ATOM 1288 O O . GLN A 1 168 ? -14.008 25.281 -6.332 1 32.47 168 GLN A O 1
ATOM 1293 N N . ILE A 1 169 ? -12.984 23.484 -6.77 1 35.41 169 ILE A N 1
ATOM 1294 C CA . ILE A 1 169 ? -11.734 24.141 -7.137 1 35.41 169 ILE A CA 1
ATOM 1295 C C . ILE A 1 169 ? -11.852 24.719 -8.539 1 35.41 169 ILE A C 1
ATOM 1297 O O . IL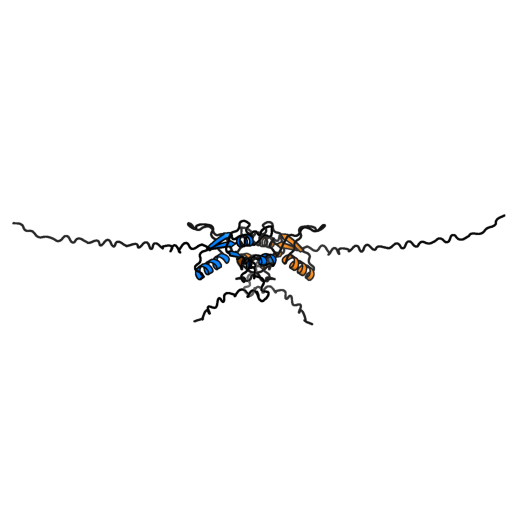E A 1 169 ? -11.852 23.984 -9.531 1 35.41 169 ILE A O 1
ATOM 1301 N N . THR A 1 170 ? -12.758 25.672 -8.805 1 31.12 170 THR A N 1
ATOM 1302 C CA . THR A 1 170 ? -13.039 26.328 -10.078 1 31.12 170 THR A CA 1
ATOM 1303 C C . THR A 1 170 ? -11.836 27.141 -10.547 1 31.12 170 THR A C 1
ATOM 1305 O O . THR A 1 170 ? -11.938 27.922 -11.5 1 31.12 170 THR A O 1
ATOM 1308 N N . THR A 1 171 ? -10.742 27.359 -9.82 1 33.59 171 THR A N 1
ATOM 1309 C CA . THR A 1 171 ? -10.086 28.453 -10.516 1 33.59 171 THR A CA 1
ATOM 1310 C C . THR A 1 171 ? -9.672 28.047 -11.922 1 33.59 171 THR A C 1
ATOM 1312 O O . THR A 1 171 ? -9.008 27.016 -12.102 1 33.59 171 THR A O 1
ATOM 1315 N N . PRO A 1 172 ? -10.375 28.531 -12.953 1 32.09 172 PRO A N 1
ATOM 1316 C CA . PRO A 1 172 ? -10.078 28.312 -14.367 1 32.09 172 PRO A CA 1
ATOM 1317 C C . PRO A 1 172 ? -8.625 28.625 -14.719 1 32.09 172 PRO A C 1
ATOM 1319 O O . PRO A 1 172 ? -8.117 29.688 -14.391 1 32.09 172 PRO A O 1
ATOM 1322 N N . PHE A 1 173 ? -7.707 27.656 -14.688 1 29.89 173 PHE A N 1
ATOM 1323 C CA . PHE A 1 173 ? -6.402 27.922 -15.289 1 29.89 173 PHE A CA 1
ATOM 1324 C C . PHE A 1 173 ? -6.559 28.422 -16.719 1 29.89 173 PHE A C 1
ATOM 1326 O O . PHE A 1 173 ? -7.051 27.703 -17.594 1 29.89 173 PHE A O 1
ATOM 1333 N N . GLN A 1 174 ? -6.914 29.719 -16.891 1 26.27 174 GLN A N 1
ATOM 1334 C CA . GLN A 1 174 ? -6.84 30.391 -18.188 1 26.27 174 GLN A CA 1
ATOM 1335 C C . GLN A 1 174 ? -5.484 30.156 -18.844 1 26.27 174 GLN A C 1
ATOM 1337 O O . GLN A 1 174 ? -4.441 30.391 -18.234 1 26.27 174 GLN A O 1
ATOM 1342 N N . PRO A 1 175 ? -5.445 29.234 -19.844 1 26.08 175 PRO A N 1
ATOM 1343 C CA . PRO A 1 175 ? -4.254 29.203 -20.688 1 26.08 175 PRO A CA 1
ATOM 1344 C C . PRO A 1 175 ? -3.881 30.578 -21.234 1 26.08 175 PRO A C 1
ATOM 1346 O O . PRO A 1 175 ? -4.746 31.438 -21.391 1 26.08 175 PRO A O 1
ATOM 1349 N N . PHE A 1 176 ? -2.584 30.969 -21.297 1 23.45 176 PHE A N 1
ATOM 1350 C CA . PHE A 1 176 ? -2.211 32 -22.25 1 23.45 176 PHE A CA 1
ATOM 1351 C C . PHE A 1 176 ? -2.578 31.609 -23.672 1 23.45 176 PHE A C 1
ATOM 1353 O O . PHE A 1 176 ? -2.631 30.406 -23.984 1 23.45 176 PHE A O 1
ATOM 1360 N N . MET B 1 1 ? 60.875 84.5 24.766 1 26.22 1 MET B N 1
ATOM 1361 C CA . MET B 1 1 ? 59.5 84.875 24.469 1 26.22 1 MET B CA 1
ATOM 1362 C C . MET B 1 1 ? 58.75 83.75 23.734 1 26.22 1 MET B C 1
ATOM 1364 O O . MET B 1 1 ? 59.375 82.875 23.156 1 26.22 1 MET B O 1
ATOM 1368 N N . ALA B 1 2 ? 57.406 84.062 23.516 1 27.61 2 ALA B N 1
ATOM 1369 C CA . ALA B 1 2 ? 56.094 83.438 23.406 1 27.61 2 ALA B CA 1
ATOM 1370 C C . ALA B 1 2 ? 55.875 82.875 22.016 1 27.61 2 ALA B C 1
ATOM 1372 O O . ALA B 1 2 ? 54.812 83.062 21.422 1 27.61 2 ALA B O 1
ATOM 1373 N N . PHE B 1 3 ? 57 82.688 21.266 1 32.81 3 PHE B N 1
ATOM 1374 C CA . PHE B 1 3 ? 56.531 82.312 19.938 1 32.81 3 PHE B CA 1
ATOM 1375 C C . PHE B 1 3 ? 55.469 81.25 20 1 32.81 3 PHE B C 1
ATOM 1377 O O . PHE B 1 3 ? 55.688 80.188 20.578 1 32.81 3 PHE B O 1
ATOM 1384 N N . TYR B 1 4 ? 54.25 81.625 19.812 1 26.88 4 TYR B N 1
ATOM 1385 C CA . TYR B 1 4 ? 52.875 81.125 19.875 1 26.88 4 TYR B CA 1
ATOM 1386 C C . TYR B 1 4 ? 52.719 79.812 19.094 1 26.88 4 TYR B C 1
ATOM 1388 O O . TYR B 1 4 ? 52.219 78.875 19.625 1 26.88 4 TYR B O 1
ATOM 1396 N N . ASP B 1 5 ? 52.344 79.875 17.719 1 29.78 5 ASP B N 1
ATOM 1397 C CA . ASP B 1 5 ? 51.031 79.375 17.312 1 29.78 5 ASP B CA 1
ATOM 1398 C C . ASP B 1 5 ? 51.094 77.875 17.078 1 29.78 5 ASP B C 1
ATOM 1400 O O . ASP B 1 5 ? 52.188 77.312 16.859 1 29.78 5 ASP B O 1
ATOM 1404 N N . THR B 1 6 ? 49.812 77.188 16.922 1 33 6 THR B N 1
ATOM 1405 C CA . THR B 1 6 ? 48.75 76.25 17.078 1 33 6 THR B CA 1
ATOM 1406 C C . THR B 1 6 ? 48.688 75.312 15.859 1 33 6 THR B C 1
ATOM 1408 O O . THR B 1 6 ? 48.281 75.75 14.773 1 33 6 THR B O 1
ATOM 1411 N N . LEU B 1 7 ? 49.75 74.75 15.359 1 37.03 7 LEU B N 1
ATOM 1412 C CA . LEU B 1 7 ? 49.469 73.875 14.203 1 37.03 7 LEU B CA 1
ATOM 1413 C C . LEU B 1 7 ? 48.281 72.938 14.477 1 37.03 7 LEU B C 1
ATOM 1415 O O . LEU B 1 7 ? 48.25 72.312 15.516 1 37.03 7 LEU B O 1
ATOM 1419 N N . PRO B 1 8 ? 47.062 73.25 13.844 1 38.81 8 PRO B N 1
ATOM 1420 C CA . PRO B 1 8 ? 45.844 72.438 13.961 1 38.81 8 PRO B CA 1
ATOM 1421 C C . PRO B 1 8 ? 46.031 71 13.594 1 38.81 8 PRO B C 1
ATOM 1423 O O . PRO B 1 8 ? 46.719 70.688 12.609 1 38.81 8 PRO B O 1
ATOM 1426 N N . SER B 1 9 ? 46.219 70.062 14.586 1 38.78 9 SER B N 1
ATOM 1427 C CA . SER B 1 9 ? 46.188 68.625 14.516 1 38.78 9 SER B CA 1
ATOM 1428 C C . SER B 1 9 ? 45.031 68.125 13.656 1 38.78 9 SER B C 1
ATOM 1430 O O . SER B 1 9 ? 43.875 68.5 13.859 1 38.78 9 SER B O 1
ATOM 1432 N N . LEU B 1 10 ? 45.25 68.125 12.305 1 38.69 10 LEU B N 1
ATOM 1433 C CA . LEU B 1 10 ? 44.344 67.438 11.367 1 38.69 10 LEU B CA 1
ATOM 1434 C C . LEU B 1 10 ? 43.875 66.125 11.922 1 38.69 10 LEU B C 1
ATOM 1436 O O . LEU B 1 10 ? 44.656 65.188 12.148 1 38.69 10 LEU B O 1
ATOM 1440 N N . LEU B 1 11 ? 42.906 66.188 12.828 1 35.59 11 LEU B N 1
ATOM 1441 C CA . LEU B 1 11 ? 42.094 65.062 13.312 1 35.59 11 LEU B CA 1
ATOM 1442 C C . LEU B 1 11 ? 41.562 64.25 12.156 1 35.59 11 LEU B C 1
ATOM 1444 O O . LEU B 1 11 ? 40.875 64.75 11.266 1 35.59 11 LEU B O 1
ATOM 1448 N N . PHE B 1 12 ? 42.438 63.375 11.609 1 40.16 12 PHE B N 1
ATOM 1449 C CA . PHE B 1 12 ? 41.938 62.344 10.727 1 40.16 12 PHE B CA 1
ATOM 1450 C C . PHE B 1 12 ? 40.688 61.688 11.297 1 40.16 12 PHE B C 1
ATOM 1452 O O . PHE B 1 12 ? 40.75 61.062 12.359 1 40.16 12 PHE B O 1
ATOM 1459 N N . ARG B 1 13 ? 39.5 62.312 11.102 1 39.75 13 ARG B N 1
ATOM 1460 C CA . ARG B 1 13 ? 38.188 61.75 11.359 1 39.75 13 ARG B CA 1
ATOM 1461 C C . ARG B 1 13 ? 38.062 60.375 10.672 1 39.75 13 ARG B C 1
ATOM 1463 O O . ARG B 1 13 ? 37.969 60.312 9.445 1 39.75 13 ARG B O 1
ATOM 1470 N N . THR B 1 14 ? 38.969 59.406 10.938 1 45.44 14 THR B N 1
ATOM 1471 C CA . THR B 1 14 ? 38.562 58.094 10.438 1 45.44 14 THR B CA 1
ATOM 1472 C C . THR B 1 14 ? 37.094 57.844 10.742 1 45.44 14 THR B C 1
ATOM 1474 O O . THR B 1 14 ? 36.688 57.781 11.906 1 45.44 14 THR B O 1
ATOM 1477 N N . GLY B 1 15 ? 36.156 58.375 9.922 1 38.47 15 GLY B N 1
ATOM 1478 C CA . GLY B 1 15 ? 34.75 57.969 9.922 1 38.47 15 GLY B CA 1
ATOM 1479 C C . GLY B 1 15 ? 34.562 56.469 9.961 1 38.47 15 GLY B C 1
ATOM 1480 O O . GLY B 1 15 ? 35.062 55.75 9.094 1 38.47 15 GLY B O 1
ATOM 1481 N N . ALA B 1 16 ? 34.594 55.812 11.203 1 43.72 16 ALA B N 1
ATOM 1482 C CA . ALA B 1 16 ? 34.094 54.469 11.422 1 43.72 16 ALA B CA 1
ATOM 1483 C C . ALA B 1 16 ? 32.781 54.219 10.68 1 43.72 16 ALA B C 1
ATOM 1485 O O . ALA B 1 16 ? 31.766 54.844 10.992 1 43.72 16 ALA B O 1
ATOM 1486 N N . ILE B 1 17 ? 32.875 54 9.359 1 45.88 17 ILE B N 1
ATOM 1487 C CA . ILE B 1 17 ? 31.688 53.438 8.719 1 45.88 17 ILE B CA 1
ATOM 1488 C C . ILE B 1 17 ? 31.188 52.25 9.539 1 45.88 17 ILE B C 1
ATOM 1490 O O . ILE B 1 17 ? 31.891 51.25 9.664 1 45.88 17 ILE B O 1
ATOM 1494 N N . LEU B 1 18 ? 30.5 52.531 10.68 1 45.47 18 LEU B N 1
ATOM 1495 C CA . LEU B 1 18 ? 29.672 51.469 11.281 1 45.47 18 LEU B CA 1
ATOM 1496 C C . LEU B 1 18 ? 28.844 50.781 10.227 1 45.47 18 LEU B C 1
ATOM 1498 O O . LEU B 1 18 ? 27.953 51.375 9.617 1 45.47 18 LEU B O 1
ATOM 1502 N N . SER B 1 19 ? 29.5 49.906 9.445 1 48.34 19 SER B N 1
ATOM 1503 C CA . SER B 1 19 ? 28.688 48.969 8.703 1 48.34 19 SER B CA 1
ATOM 1504 C C . SER B 1 19 ? 27.547 48.406 9.57 1 48.34 19 SER B C 1
ATOM 1506 O O . SER B 1 19 ? 27.812 47.719 10.562 1 48.34 19 SER B O 1
ATOM 1508 N N . LEU B 1 20 ? 26.422 49.156 9.703 1 43.69 20 LEU B N 1
ATOM 1509 C CA . LEU B 1 20 ? 25.172 48.531 10.148 1 43.69 20 LEU B CA 1
ATOM 1510 C C . LEU B 1 20 ? 24.922 47.219 9.422 1 43.69 20 LEU B C 1
ATOM 1512 O O . LEU B 1 20 ? 24.453 47.219 8.273 1 43.69 20 LEU B O 1
ATOM 1516 N N . MET B 1 21 ? 25.766 46.25 9.586 1 43.69 21 MET B N 1
ATOM 1517 C CA . MET B 1 21 ? 25.234 44.938 9.242 1 43.69 21 MET B CA 1
ATOM 1518 C C . MET B 1 21 ? 23.812 44.75 9.805 1 43.69 21 MET B C 1
ATOM 1520 O O . MET B 1 21 ? 23.641 44.656 11.016 1 43.69 21 MET B O 1
ATOM 1524 N N . THR B 1 22 ? 22.734 45.438 9.266 1 46.84 22 THR B N 1
ATOM 1525 C CA . THR B 1 22 ? 21.375 44.969 9.5 1 46.84 22 THR B CA 1
ATOM 1526 C C . THR B 1 22 ? 21.312 43.438 9.406 1 46.84 22 THR B C 1
ATOM 1528 O O . THR B 1 22 ? 21.594 42.875 8.352 1 46.84 22 THR B O 1
ATOM 1531 N N . ALA B 1 23 ? 21.719 42.688 10.445 1 42.75 23 ALA B N 1
ATOM 1532 C CA . ALA B 1 23 ? 21.188 41.344 10.555 1 42.75 23 ALA B CA 1
ATOM 1533 C C . ALA B 1 23 ? 19.734 41.281 10.117 1 42.75 23 ALA B C 1
ATOM 1535 O O . ALA B 1 23 ? 18.844 41.812 10.789 1 42.75 23 ALA B O 1
ATOM 1536 N N . ALA B 1 24 ? 19.422 41.344 8.797 1 39.97 24 ALA B N 1
ATOM 1537 C CA . ALA B 1 24 ? 18.109 40.812 8.43 1 39.97 24 ALA B CA 1
ATOM 1538 C C . ALA B 1 24 ? 17.734 39.625 9.289 1 39.97 24 ALA B C 1
ATOM 1540 O O . ALA B 1 24 ? 18.312 38.531 9.141 1 39.97 24 ALA B O 1
ATOM 1541 N N . VAL B 1 25 ? 17.469 39.844 10.586 1 37.75 25 VAL B N 1
ATOM 1542 C CA . VAL B 1 25 ? 16.656 38.812 11.25 1 37.75 25 VAL B CA 1
ATOM 1543 C C . VAL B 1 25 ? 15.562 38.344 10.297 1 37.75 25 VAL B C 1
ATOM 1545 O O . VAL B 1 25 ? 14.641 39.094 9.961 1 37.75 25 VAL B O 1
ATOM 1548 N N . TRP B 1 26 ? 15.898 37.562 9.219 1 37.81 26 TRP B N 1
ATOM 1549 C CA . TRP B 1 26 ? 14.797 36.719 8.719 1 37.81 26 TRP B CA 1
ATOM 1550 C C . TRP B 1 26 ? 13.789 36.438 9.82 1 37.81 26 TRP B C 1
ATOM 1552 O O . TRP B 1 26 ? 14.07 35.688 10.758 1 37.81 26 TRP B O 1
ATOM 1562 N N . THR B 1 27 ? 13.172 37.5 10.305 1 34.38 27 THR B N 1
ATOM 1563 C CA . THR B 1 27 ? 11.945 37.156 11.023 1 34.38 27 THR B CA 1
ATOM 1564 C C . THR B 1 27 ? 11.258 35.969 10.367 1 34.38 27 THR B C 1
ATOM 1566 O O . THR B 1 27 ? 10.773 36.062 9.234 1 34.38 27 THR B O 1
ATOM 1569 N N . GLN B 1 28 ? 11.734 34.719 10.602 1 37.28 28 GLN B N 1
ATOM 1570 C CA . GLN B 1 28 ? 10.742 33.656 10.414 1 37.28 28 GLN B CA 1
ATOM 1571 C C . GLN B 1 28 ? 9.336 34.188 10.727 1 37.28 28 GLN B C 1
ATOM 1573 O O . GLN B 1 28 ? 9.062 34.594 11.852 1 37.28 28 GLN B O 1
ATOM 1578 N N . THR B 1 29 ? 8.797 35.125 9.922 1 37.09 29 THR B N 1
ATOM 1579 C CA . THR B 1 29 ? 7.375 35.344 10.117 1 37.09 29 THR B CA 1
ATOM 1580 C C . THR B 1 29 ? 6.734 34.219 10.914 1 37.09 29 THR B C 1
ATOM 1582 O O . THR B 1 29 ? 6.734 33.062 10.461 1 37.09 29 THR B O 1
ATOM 1585 N N . GLU B 1 30 ? 6.93 34.25 12.219 1 38.53 30 GLU B N 1
ATOM 1586 C CA . GLU B 1 30 ? 6.043 33.438 13.039 1 38.53 30 GLU B CA 1
ATOM 1587 C C . GLU B 1 30 ? 4.637 33.375 12.453 1 38.53 30 GLU B C 1
ATOM 1589 O O . GLU B 1 30 ? 3.965 34.406 12.352 1 38.53 30 GLU B O 1
ATOM 1594 N N . ARG B 1 31 ? 4.426 32.812 11.227 1 41.12 31 ARG B N 1
ATOM 1595 C CA . ARG B 1 31 ? 3.027 32.562 10.906 1 41.12 31 ARG B CA 1
ATOM 1596 C C . ARG B 1 31 ? 2.17 32.531 12.164 1 41.12 31 ARG B C 1
ATOM 1598 O O . ARG B 1 31 ? 2.566 31.969 13.18 1 41.12 31 ARG B O 1
ATOM 1605 N N . PRO B 1 32 ? 1.434 33.5 12.453 1 42.66 32 PRO B N 1
ATOM 1606 C CA . PRO B 1 32 ? 0.548 33.312 13.609 1 42.66 32 PRO B CA 1
ATOM 1607 C C . PRO B 1 32 ? 0.275 31.844 13.922 1 42.66 32 PRO B C 1
ATOM 1609 O O . PRO B 1 32 ? 0.236 31.016 13.008 1 42.66 32 PRO B O 1
ATOM 1612 N N . LYS B 1 33 ? 0.757 31.188 14.969 1 45.81 33 LYS B N 1
ATOM 1613 C CA . LYS B 1 33 ? 0.671 29.828 15.477 1 45.81 33 LYS B CA 1
ATOM 1614 C C . LYS B 1 33 ? -0.671 29.188 15.125 1 45.81 33 LYS B C 1
ATOM 1616 O O . LYS B 1 33 ? -1.626 29.281 15.898 1 45.81 33 LYS B O 1
ATOM 1621 N N . GLY B 1 34 ? -1.393 29.531 14.188 1 53.56 34 GLY B N 1
ATOM 1622 C CA . GLY B 1 34 ? -2.674 28.891 13.945 1 53.56 34 GLY B CA 1
ATOM 1623 C C . GLY B 1 34 ? -2.611 27.375 14.039 1 53.56 34 GLY B C 1
ATOM 1624 O O . GLY B 1 34 ? -1.524 26.797 14.086 1 53.56 34 GLY B O 1
ATOM 1625 N N . LYS B 1 35 ? -3.785 26.719 14.648 1 71.12 35 LYS B N 1
ATOM 1626 C CA . LYS B 1 35 ? -3.855 25.312 15.031 1 71.12 35 LYS B CA 1
ATOM 1627 C C . LYS B 1 35 ? -3.391 24.406 13.891 1 71.12 35 LYS B C 1
ATOM 1629 O O . LYS B 1 35 ? -3.838 24.562 12.75 1 71.12 35 LYS B O 1
ATOM 1634 N N . SER B 1 36 ? -2.211 23.938 13.898 1 88.19 36 SER B N 1
ATOM 1635 C CA . SER B 1 36 ? -1.672 22.969 12.945 1 88.19 36 SER B CA 1
ATOM 1636 C C . SER B 1 36 ? -2.574 21.75 12.828 1 88.19 36 SER B C 1
ATOM 1638 O O . SER B 1 36 ? -3.143 21.297 13.828 1 88.19 36 SER B O 1
ATOM 1640 N N . MET B 1 37 ? -2.848 21.484 11.641 1 93.5 37 MET B N 1
ATOM 1641 C CA . MET B 1 37 ? -3.625 20.266 11.367 1 93.5 37 MET B CA 1
ATOM 1642 C C . MET B 1 37 ? -2.758 19.031 11.5 1 93.5 37 MET B C 1
ATOM 1644 O O . MET B 1 37 ? -1.671 18.953 10.922 1 93.5 37 MET B O 1
ATOM 1648 N N . ASN B 1 38 ? -3.295 18.109 12.336 1 96.06 38 ASN B N 1
ATOM 1649 C CA . ASN B 1 38 ? -2.623 16.828 12.414 1 96.06 38 ASN B CA 1
ATOM 1650 C C . ASN B 1 38 ? -3.031 15.906 11.266 1 96.06 38 ASN B C 1
ATOM 1652 O O . ASN B 1 38 ? -4.223 15.68 11.039 1 96.06 38 ASN B O 1
ATOM 1656 N N . VAL B 1 39 ? -2.023 15.453 10.609 1 97.94 39 VAL B N 1
ATOM 1657 C CA . VAL B 1 39 ? -2.244 14.523 9.508 1 97.94 39 VAL B CA 1
ATOM 1658 C C . VAL B 1 39 ? -1.65 13.164 9.852 1 97.94 39 VAL B C 1
ATOM 1660 O O . VAL B 1 39 ? -0.437 13.031 10.023 1 97.94 39 VAL B O 1
ATOM 1663 N N . SER B 1 40 ? -2.557 12.164 9.961 1 98.38 40 SER B N 1
ATOM 1664 C CA . SER B 1 40 ? -2.094 10.797 10.195 1 98.38 40 SER B CA 1
ATOM 1665 C C . SER B 1 40 ? -1.657 10.133 8.891 1 98.38 40 SER B C 1
ATOM 1667 O O . SER B 1 40 ? -2.314 10.281 7.863 1 98.38 40 SER B O 1
ATOM 1669 N N . SER B 1 41 ? -0.525 9.43 8.938 1 98.5 41 SER B N 1
ATOM 1670 C CA . SER B 1 41 ? -0.033 8.648 7.809 1 98.5 41 SER B CA 1
ATOM 1671 C C . SER B 1 41 ? 0.769 7.438 8.281 1 98.5 41 SER B C 1
ATOM 1673 O O . SER B 1 41 ? 0.683 7.043 9.445 1 98.5 41 SER B O 1
ATOM 1675 N N . TYR B 1 42 ? 1.376 6.664 7.363 1 97.5 42 TYR B N 1
ATOM 1676 C CA . TYR B 1 42 ? 2.25 5.531 7.641 1 97.5 42 TYR B CA 1
ATOM 1677 C C . TYR B 1 42 ? 3.377 5.449 6.617 1 97.5 42 TYR B C 1
ATOM 1679 O O . TYR B 1 42 ? 3.291 6.047 5.539 1 97.5 42 TYR B O 1
ATOM 1687 N N . LEU B 1 43 ? 4.418 4.773 6.977 1 96.06 43 LEU B N 1
ATOM 1688 C CA . LEU B 1 43 ? 5.578 4.691 6.098 1 96.06 43 LEU B CA 1
ATOM 1689 C C . LEU B 1 43 ? 5.324 3.713 4.957 1 96.06 43 LEU B C 1
ATOM 1691 O O . LEU B 1 43 ? 4.973 2.557 5.188 1 96.06 43 LEU B O 1
ATOM 1695 N N . ALA B 1 44 ? 5.461 4.242 3.734 1 94.94 44 ALA B N 1
ATOM 1696 C CA . ALA B 1 44 ? 5.277 3.463 2.512 1 94.94 44 ALA B CA 1
ATOM 1697 C C . ALA B 1 44 ? 5.988 4.121 1.332 1 94.94 44 ALA B C 1
ATOM 1699 O O . ALA B 1 44 ? 5.555 5.164 0.841 1 94.94 44 ALA B O 1
ATOM 1700 N N . GLU B 1 45 ? 7.035 3.465 0.898 1 93.12 45 GLU B N 1
ATOM 1701 C CA . GLU B 1 45 ? 7.746 4.016 -0.251 1 93.12 45 GLU B CA 1
ATOM 1702 C C . GLU B 1 45 ? 6.922 3.881 -1.527 1 93.12 45 GLU B C 1
ATOM 1704 O O . GLU B 1 45 ? 6.348 2.822 -1.792 1 93.12 45 GLU B O 1
ATOM 1709 N N . PRO B 1 46 ? 7.004 4.941 -2.344 1 95.06 46 PRO B N 1
ATOM 1710 C CA . PRO B 1 46 ? 7.695 6.227 -2.252 1 95.06 46 PRO B CA 1
ATOM 1711 C C . PRO B 1 46 ? 6.801 7.34 -1.713 1 95.06 46 PRO B C 1
ATOM 1713 O O . PRO B 1 46 ? 7.047 8.523 -1.987 1 95.06 46 PRO B O 1
ATOM 1716 N N . PHE B 1 47 ? 5.82 7.031 -0.966 1 97.25 47 PHE B N 1
ATOM 1717 C CA . PHE B 1 47 ? 4.785 8 -0.61 1 97.25 47 PHE B CA 1
ATOM 1718 C C . PHE B 1 47 ? 5.176 8.773 0.643 1 97.25 47 PHE B C 1
ATOM 1720 O O . PHE B 1 47 ? 5.004 9.992 0.705 1 97.25 47 PHE B O 1
ATOM 1727 N N . LEU B 1 48 ? 5.637 8.07 1.575 1 97.31 48 LEU B N 1
ATOM 1728 C CA . LEU B 1 48 ? 6.141 8.695 2.793 1 97.31 48 LEU B CA 1
ATOM 1729 C C . LEU B 1 48 ? 7.352 7.941 3.332 1 97.31 48 LEU B C 1
ATOM 1731 O O . LEU B 1 48 ? 7.254 6.758 3.656 1 97.31 48 LEU B O 1
ATOM 1735 N N . MET B 1 49 ? 8.453 8.617 3.432 1 95.69 49 MET B N 1
ATOM 1736 C CA . MET B 1 49 ? 9.727 8.055 3.857 1 95.69 49 MET B CA 1
ATOM 1737 C C . MET B 1 49 ? 10.391 8.945 4.902 1 95.69 49 MET B C 1
ATOM 1739 O O . MET B 1 49 ? 10.344 10.172 4.809 1 95.69 49 MET B O 1
ATOM 1743 N N . PRO B 1 50 ? 10.914 8.305 5.887 1 93.25 50 PRO B N 1
ATOM 1744 C CA . PRO B 1 50 ? 11.602 9.125 6.883 1 93.25 50 PRO B CA 1
ATOM 1745 C C . PRO B 1 50 ? 12.914 9.711 6.363 1 93.25 50 PRO B C 1
ATOM 1747 O O . PRO B 1 50 ? 13.594 9.086 5.555 1 93.25 50 PRO B O 1
ATOM 1750 N N . VAL B 1 51 ? 13.141 10.898 6.734 1 91.06 51 VAL B N 1
ATOM 1751 C CA . VAL B 1 51 ? 14.422 11.523 6.43 1 91.06 51 VAL B CA 1
ATOM 1752 C C . VAL B 1 51 ? 15.125 11.922 7.727 1 91.06 51 VAL B C 1
ATOM 1754 O O . VAL B 1 51 ? 14.469 12.18 8.742 1 91.06 51 VAL B O 1
ATOM 1757 N N . GLU B 1 52 ? 16.438 11.719 7.703 1 82.75 52 GLU B N 1
ATOM 1758 C CA . GLU B 1 52 ? 17.219 12.164 8.859 1 82.75 52 GLU B CA 1
ATOM 1759 C C . GLU B 1 52 ? 16.953 13.633 9.172 1 82.75 52 GLU B C 1
ATOM 1761 O O . GLU B 1 52 ? 16.859 14.461 8.258 1 82.75 52 GLU B O 1
ATOM 1766 N N . PRO B 1 53 ? 16.609 13.75 10.406 1 75.5 53 PRO B N 1
ATOM 1767 C CA . PRO B 1 53 ? 16.328 15.141 10.758 1 75.5 53 PRO B CA 1
ATOM 1768 C C . PRO B 1 53 ? 17.5 16.078 10.469 1 75.5 53 PRO B C 1
ATOM 1770 O O . PRO B 1 53 ? 18.656 15.68 10.617 1 75.5 53 PRO B O 1
ATOM 1773 N N . ILE B 1 54 ? 17.172 17.062 9.641 1 64.69 54 ILE B N 1
ATOM 1774 C CA . ILE B 1 54 ? 18.188 18.109 9.477 1 64.69 54 ILE B CA 1
ATOM 1775 C C . ILE B 1 54 ? 18.328 18.891 10.781 1 64.69 54 ILE B C 1
ATOM 1777 O O . ILE B 1 54 ? 17.375 19.016 11.539 1 64.69 54 ILE B O 1
ATOM 1781 N N . ASP B 1 55 ? 19.484 19.25 11.094 1 63.47 55 ASP B N 1
ATOM 1782 C CA . ASP B 1 55 ? 19.781 20.062 12.273 1 63.47 55 ASP B CA 1
ATOM 1783 C C . ASP B 1 55 ? 18.75 21.156 12.461 1 63.47 55 ASP B C 1
ATOM 1785 O O . ASP B 1 55 ? 18.484 21.938 11.539 1 63.47 55 ASP B O 1
ATOM 1789 N N . GLY B 1 56 ? 18.031 21.125 13.633 1 62.72 56 GLY B N 1
ATOM 1790 C CA . GLY B 1 56 ? 17.109 22.172 14.031 1 62.72 56 GLY B CA 1
ATOM 1791 C C . GLY B 1 56 ? 15.656 21.797 13.82 1 62.72 56 GLY B C 1
ATOM 1792 O O . GLY B 1 56 ? 14.75 22.531 14.242 1 62.72 56 GLY B O 1
ATOM 1793 N N . ALA B 1 57 ? 15.461 20.797 12.93 1 61.5 57 ALA B N 1
ATOM 1794 C CA . ALA B 1 57 ? 14.055 20.469 12.68 1 61.5 57 ALA B CA 1
ATOM 1795 C C . ALA B 1 57 ? 13.422 19.828 13.906 1 61.5 57 ALA B C 1
ATOM 1797 O O . ALA B 1 57 ? 14.086 19.094 14.648 1 61.5 57 ALA B O 1
ATOM 1798 N N . VAL B 1 58 ? 12.273 20.469 14.297 1 62.53 58 VAL B N 1
ATOM 1799 C CA . VAL B 1 58 ? 11.531 19.922 15.43 1 62.53 58 VAL B CA 1
ATOM 1800 C C . VAL B 1 58 ? 10.664 18.75 14.961 1 62.53 58 VAL B C 1
ATOM 1802 O O . VAL B 1 58 ? 9.75 18.922 14.148 1 62.53 58 VAL B O 1
ATOM 1805 N N . GLY B 1 59 ? 11.117 17.5 15.266 1 69.94 59 GLY B N 1
ATOM 1806 C CA . GLY B 1 59 ? 10.32 16.297 15.055 1 69.94 59 GLY B CA 1
ATOM 1807 C C . GLY B 1 59 ? 10.727 15.523 13.812 1 69.94 59 GLY B C 1
ATOM 1808 O O . GLY B 1 59 ? 11.68 15.898 13.125 1 69.94 59 GLY B O 1
ATOM 1809 N N . PRO B 1 60 ? 10.055 14.492 13.602 1 79.88 60 PRO B N 1
ATOM 1810 C CA . PRO B 1 60 ? 10.406 13.672 12.438 1 79.88 60 PRO B CA 1
ATOM 1811 C C . PRO B 1 60 ? 10.117 14.367 11.109 1 79.88 60 PRO B C 1
ATOM 1813 O O . PRO B 1 60 ? 9.133 15.109 11 1 79.88 60 PRO B O 1
ATOM 1816 N N . GLU B 1 61 ? 11.055 14.242 10.281 1 88.88 61 GLU B N 1
ATOM 1817 C CA . GLU B 1 61 ? 10.883 14.773 8.93 1 88.88 61 GLU B CA 1
ATOM 1818 C C . GLU B 1 61 ? 10.672 13.648 7.922 1 88.88 61 GLU B C 1
ATOM 1820 O O . GLU B 1 61 ? 11.195 12.547 8.094 1 88.88 61 GLU B O 1
ATOM 1825 N N . TYR B 1 62 ? 9.805 14.023 6.977 1 94.69 62 TYR B N 1
ATOM 1826 C CA . TYR B 1 62 ? 9.445 13.039 5.961 1 94.69 62 TYR B CA 1
ATOM 1827 C C . TYR B 1 62 ? 9.609 13.617 4.562 1 94.69 62 TYR B C 1
ATOM 1829 O O . TYR B 1 62 ? 9.617 14.836 4.379 1 94.69 62 TYR B O 1
ATOM 1837 N N . GLU B 1 63 ? 9.812 12.719 3.596 1 96.12 63 GLU B N 1
ATOM 1838 C CA . GLU B 1 63 ? 9.773 13.039 2.174 1 96.12 63 GLU B CA 1
ATOM 1839 C C . GLU B 1 63 ? 8.875 12.07 1.413 1 96.12 63 GLU B C 1
ATOM 1841 O O . GLU B 1 63 ? 8.438 11.062 1.965 1 96.12 63 GLU B O 1
ATOM 1846 N N . GLY B 1 64 ? 8.578 12.445 0.153 1 96.88 64 GLY B N 1
ATOM 1847 C CA . GLY B 1 64 ? 7.723 11.625 -0.687 1 96.88 64 GLY B CA 1
ATOM 1848 C C . GLY B 1 64 ? 6.516 12.367 -1.216 1 96.88 64 GLY B C 1
ATOM 1849 O O . GLY B 1 64 ? 6.328 13.555 -0.917 1 96.88 64 GLY B O 1
ATOM 1850 N N . TYR B 1 65 ? 5.73 11.672 -1.889 1 97.44 65 TYR B N 1
ATOM 1851 C CA . TYR B 1 65 ? 4.633 12.297 -2.617 1 97.44 65 TYR B CA 1
ATOM 1852 C C . TYR B 1 65 ? 3.611 12.898 -1.658 1 97.44 65 TYR B C 1
ATOM 1854 O O . TYR B 1 65 ? 2.988 13.914 -1.96 1 97.44 65 TYR B O 1
ATOM 1862 N N . ILE B 1 66 ? 3.436 12.234 -0.494 1 98 66 ILE B N 1
ATOM 1863 C CA . ILE B 1 66 ? 2.477 12.742 0.482 1 98 66 ILE B CA 1
ATOM 1864 C C . ILE B 1 66 ? 2.971 14.07 1.049 1 98 66 ILE B C 1
ATOM 1866 O O . ILE B 1 66 ? 2.199 15.023 1.176 1 98 66 ILE B O 1
ATOM 1870 N N . ARG B 1 67 ? 4.215 14.078 1.376 1 96.81 67 ARG B N 1
ATOM 1871 C CA . ARG B 1 67 ? 4.789 15.328 1.859 1 96.81 67 ARG B CA 1
ATOM 1872 C C . ARG B 1 67 ? 4.652 16.438 0.815 1 96.81 67 ARG B C 1
ATOM 1874 O O . ARG B 1 67 ? 4.266 17.562 1.141 1 96.81 67 ARG B O 1
ATOM 1881 N N . ASP B 1 68 ? 5 16.125 -0.425 1 97.12 68 ASP B N 1
ATOM 1882 C CA . ASP B 1 68 ? 4.902 17.094 -1.512 1 97.12 68 ASP B CA 1
ATOM 1883 C C . ASP B 1 68 ? 3.479 17.641 -1.642 1 97.12 68 ASP B C 1
ATOM 1885 O O . ASP B 1 68 ? 3.275 18.844 -1.782 1 97.12 68 ASP B O 1
ATOM 1889 N N . LEU B 1 69 ? 2.539 16.766 -1.588 1 97.38 69 LEU B N 1
ATOM 1890 C CA . LEU B 1 69 ? 1.131 17.141 -1.688 1 97.38 69 LEU B CA 1
ATOM 1891 C C . LEU B 1 69 ? 0.729 18.062 -0.543 1 97.38 69 LEU B C 1
ATOM 1893 O O . LEU B 1 69 ? 0.101 19.094 -0.767 1 97.38 69 LEU B O 1
ATOM 1897 N N . LEU B 1 70 ? 1.11 17.672 0.648 1 96.69 70 LEU B N 1
ATOM 1898 C CA . LEU B 1 70 ? 0.7 18.422 1.828 1 96.69 70 LEU B CA 1
ATOM 1899 C C . LEU B 1 70 ? 1.354 19.797 1.849 1 96.69 70 LEU B C 1
ATOM 1901 O O . LEU B 1 70 ? 0.749 20.766 2.307 1 96.69 70 LEU B O 1
ATOM 1905 N N . ASP B 1 71 ? 2.555 19.844 1.389 1 95.44 71 ASP B N 1
ATOM 1906 C CA . ASP B 1 71 ? 3.225 21.125 1.278 1 95.44 71 ASP B CA 1
ATOM 1907 C C . ASP B 1 71 ? 2.475 22.062 0.323 1 95.44 71 ASP B C 1
ATOM 1909 O O . ASP B 1 71 ? 2.268 23.234 0.626 1 95.44 71 ASP B O 1
ATOM 1913 N N . GLU B 1 72 ? 2.117 21.531 -0.834 1 96 72 GLU B N 1
ATOM 1914 C CA . GLU B 1 72 ? 1.363 22.312 -1.812 1 96 72 GLU B CA 1
ATOM 1915 C C . GLU B 1 72 ? 0.022 22.766 -1.241 1 96 72 GLU B C 1
ATOM 1917 O O . GLU B 1 72 ? -0.362 23.922 -1.389 1 96 72 GLU B O 1
ATOM 1922 N N . LEU B 1 73 ? -0.661 21.875 -0.546 1 94.06 73 LEU B N 1
ATOM 1923 C CA . LEU B 1 73 ? -1.95 22.188 0.055 1 94.06 73 LEU B CA 1
ATOM 1924 C C . LEU B 1 73 ? -1.797 23.266 1.125 1 94.06 73 LEU B C 1
ATOM 1926 O O . LEU B 1 73 ? -2.637 24.156 1.235 1 94.06 73 LEU B O 1
ATOM 1930 N N . SER B 1 74 ? -0.798 23.062 1.91 1 94.19 74 SER B N 1
ATOM 1931 C CA . SER B 1 74 ? -0.506 24.031 2.959 1 94.19 74 SER B CA 1
ATOM 1932 C C . SER B 1 74 ? -0.305 25.438 2.381 1 94.19 74 SER B C 1
ATOM 1934 O O . SER B 1 74 ? -0.792 26.422 2.939 1 94.19 74 SER B O 1
ATOM 1936 N N . GLU B 1 75 ? 0.395 25.516 1.312 1 94 75 GLU B N 1
ATOM 1937 C CA . GLU B 1 75 ? 0.662 26.797 0.658 1 94 75 GLU B CA 1
ATOM 1938 C C . GLU B 1 75 ? -0.621 27.406 0.105 1 94 75 GLU B C 1
ATOM 1940 O O . GLU B 1 75 ? -0.851 28.609 0.25 1 94 75 GLU B O 1
ATOM 1945 N N . ILE B 1 76 ? -1.414 26.609 -0.488 1 93.69 76 ILE B N 1
ATOM 1946 C CA . ILE B 1 76 ? -2.635 27.078 -1.134 1 93.69 76 ILE B CA 1
ATOM 1947 C C . ILE B 1 76 ? -3.633 27.547 -0.076 1 93.69 76 ILE B C 1
ATOM 1949 O O . ILE B 1 76 ? -4.324 28.547 -0.263 1 93.69 76 ILE B O 1
ATOM 1953 N N . THR B 1 77 ? -3.701 26.844 1.048 1 92.88 77 THR B N 1
ATOM 1954 C CA . THR B 1 77 ? -4.738 27.094 2.043 1 92.88 77 THR B CA 1
ATOM 1955 C C . THR B 1 77 ? -4.199 27.953 3.186 1 92.88 77 THR B C 1
ATOM 1957 O O . THR B 1 77 ? -4.953 28.375 4.059 1 92.88 77 THR B O 1
ATOM 1960 N N . ASP B 1 78 ? -2.914 28.109 3.156 1 92.75 78 ASP B N 1
ATOM 1961 C CA . ASP B 1 78 ? -2.256 28.844 4.23 1 92.75 78 ASP B CA 1
ATOM 1962 C C . ASP B 1 78 ? -2.518 28.203 5.586 1 92.75 78 ASP B C 1
ATOM 1964 O O . ASP B 1 78 ? -2.939 28.859 6.531 1 92.75 78 ASP B O 1
ATOM 1968 N N . THR B 1 79 ? -2.389 26.938 5.598 1 92.31 79 THR B N 1
ATOM 1969 C CA . THR B 1 79 ? -2.572 26.141 6.805 1 92.31 79 THR B CA 1
ATOM 1970 C C . THR B 1 79 ? -1.317 25.328 7.109 1 92.31 79 THR B C 1
ATOM 1972 O O . THR B 1 79 ? -0.688 24.781 6.203 1 92.31 79 THR B O 1
ATOM 1975 N N . GLU B 1 80 ? -0.988 25.359 8.383 1 92.69 80 GLU B N 1
ATOM 1976 C CA . GLU B 1 80 ? 0.139 24.531 8.812 1 92.69 80 GLU B CA 1
ATOM 1977 C C . GLU B 1 80 ? -0.314 23.125 9.164 1 92.69 80 GLU B C 1
ATOM 1979 O O . GLU B 1 80 ? -1.456 22.906 9.578 1 92.69 80 GLU B O 1
ATOM 1984 N N . TYR B 1 81 ? 0.625 22.203 8.938 1 94.94 81 TYR B N 1
ATOM 1985 C CA . TYR B 1 81 ? 0.298 20.812 9.25 1 94.94 81 TYR B CA 1
ATOM 1986 C C . TYR B 1 81 ? 1.485 20.109 9.898 1 94.94 81 TYR B C 1
ATOM 1988 O O . TYR B 1 81 ? 2.621 20.578 9.797 1 94.94 81 TYR B O 1
ATOM 1996 N N . ILE B 1 82 ? 1.136 19 10.641 1 93.25 82 ILE B N 1
ATOM 1997 C CA . ILE B 1 82 ? 2.129 18.078 11.18 1 93.25 82 ILE B CA 1
ATOM 1998 C C . ILE B 1 82 ? 1.773 16.641 10.781 1 93.25 82 ILE B C 1
ATOM 2000 O O . ILE B 1 82 ? 0.635 16.203 10.969 1 93.25 82 ILE B O 1
ATOM 2004 N N . ILE B 1 83 ? 2.775 15.977 10.25 1 96.25 83 ILE B N 1
ATOM 2005 C CA . ILE B 1 83 ? 2.557 14.578 9.906 1 96.25 83 ILE B CA 1
ATOM 2006 C C . ILE B 1 83 ? 2.883 13.703 11.117 1 96.25 83 ILE B C 1
ATOM 2008 O O . ILE B 1 83 ? 3.951 13.836 11.719 1 96.25 83 ILE B O 1
ATOM 2012 N N . GLN B 1 84 ? 1.922 12.859 11.391 1 95.5 84 GLN B N 1
ATOM 2013 C CA . GLN B 1 84 ? 2.129 11.867 12.438 1 95.5 84 GLN B CA 1
ATOM 2014 C C . GLN B 1 84 ? 2 10.453 11.875 1 95.5 84 GLN B C 1
ATOM 2016 O O . GLN B 1 84 ? 0.927 10.055 11.422 1 95.5 84 GLN B O 1
ATOM 2021 N N . VAL B 1 85 ? 3.135 9.734 11.953 1 97.12 85 VAL B N 1
ATOM 2022 C CA . VAL B 1 85 ? 3.064 8.32 11.609 1 97.12 85 VAL B CA 1
ATOM 2023 C C . VAL B 1 85 ? 2.418 7.543 12.758 1 97.12 85 VAL B C 1
ATOM 2025 O O . VAL B 1 85 ? 2.867 7.625 13.898 1 97.12 85 VAL B O 1
ATOM 2028 N N . ASN B 1 86 ? 1.363 6.781 12.336 1 95.94 86 ASN B N 1
ATOM 2029 C CA . ASN B 1 86 ? 0.626 6.113 13.406 1 95.94 86 ASN B CA 1
ATOM 2030 C C . ASN B 1 86 ? 1.435 4.973 14.016 1 95.94 86 ASN B C 1
ATOM 2032 O O . ASN B 1 86 ? 2.361 4.457 13.391 1 95.94 86 ASN B O 1
ATOM 2036 N N . GLU B 1 87 ? 1.043 4.59 15.172 1 91.31 87 GLU B N 1
ATOM 2037 C CA . GLU B 1 87 ? 1.811 3.646 15.984 1 91.31 87 GLU B CA 1
ATOM 2038 C C . GLU B 1 87 ? 1.915 2.287 15.305 1 91.31 87 GLU B C 1
ATOM 2040 O O . GLU B 1 87 ? 2.965 1.642 15.352 1 91.31 87 GLU B O 1
ATOM 2045 N N . ASP B 1 88 ? 0.954 1.842 14.648 1 89.81 88 ASP B N 1
ATOM 2046 C CA . ASP B 1 88 ? 0.892 0.513 14.047 1 89.81 88 ASP B CA 1
ATOM 2047 C C . ASP B 1 88 ? 1.504 0.514 12.648 1 89.81 88 ASP B C 1
ATOM 2049 O O . ASP B 1 88 ? 1.715 -0.546 12.055 1 89.81 88 ASP B O 1
ATOM 2053 N N . ASN B 1 89 ? 1.825 1.701 12.086 1 95 89 ASN B N 1
ATOM 2054 C CA . ASN B 1 89 ? 2.279 1.875 10.711 1 95 89 ASN B CA 1
ATOM 2055 C C . ASN B 1 89 ? 1.388 1.124 9.727 1 95 89 ASN B C 1
ATOM 2057 O O . ASN B 1 89 ? 1.878 0.342 8.914 1 95 89 ASN B O 1
ATOM 2061 N N . HIS B 1 90 ? 0.145 1.39 9.773 1 95.38 90 HIS B N 1
ATOM 2062 C CA . HIS B 1 90 ? -0.886 0.683 9.023 1 95.38 90 HIS B CA 1
ATOM 2063 C C . HIS B 1 90 ? -1.951 1.646 8.508 1 95.38 90 HIS B C 1
ATOM 2065 O O . HIS B 1 90 ? -2.287 2.623 9.18 1 95.38 90 HIS B O 1
ATOM 2071 N N . PRO B 1 91 ? -2.479 1.38 7.332 1 96.38 91 PRO B N 1
ATOM 2072 C CA . PRO B 1 91 ? -3.533 2.262 6.828 1 96.38 91 PRO B CA 1
ATOM 2073 C C . PRO B 1 91 ? -4.816 2.178 7.652 1 96.38 91 PRO B C 1
ATOM 2075 O O . PRO B 1 91 ? -5.461 3.199 7.902 1 96.38 91 PRO B O 1
ATOM 2078 N N . GLY B 1 92 ? -5.258 1.014 8.047 1 95.19 92 GLY B N 1
ATOM 2079 C CA . GLY B 1 92 ? -6.469 0.746 8.805 1 95.19 92 GLY B CA 1
ATOM 2080 C C . GLY B 1 92 ? -6.648 -0.722 9.141 1 95.19 92 GLY B C 1
ATOM 2081 O O . GLY B 1 92 ? -6.777 -1.559 8.242 1 95.19 92 GLY B O 1
ATOM 2082 N N . LYS B 1 93 ? -6.625 -1.061 10.344 1 87.06 93 LYS B N 1
ATOM 2083 C CA . LYS B 1 93 ? -6.859 -2.418 10.828 1 87.06 93 LYS B CA 1
ATOM 2084 C C . LYS B 1 93 ? -8.219 -2.533 11.508 1 87.06 93 LYS B C 1
ATOM 2086 O O . LYS B 1 93 ? -8.555 -1.735 12.383 1 87.06 93 LYS B O 1
ATOM 2091 N N . MET B 1 94 ? -8.922 -3.533 11.055 1 86.06 94 MET B N 1
ATOM 2092 C CA . MET B 1 94 ? -10.25 -3.707 11.625 1 86.06 94 MET B CA 1
ATOM 2093 C C . MET B 1 94 ? -10.172 -4.422 12.977 1 86.06 94 MET B C 1
ATOM 2095 O O . MET B 1 94 ? -9.406 -5.375 13.133 1 86.06 94 MET B O 1
ATOM 2099 N N . GLY B 1 95 ? -10.93 -3.916 13.945 1 84 95 GLY B N 1
ATOM 2100 C CA . GLY B 1 95 ? -11.102 -4.465 15.281 1 84 95 GLY B CA 1
ATOM 2101 C C . GLY B 1 95 ? -12.281 -3.865 16.016 1 84 95 GLY B C 1
ATOM 2102 O O . GLY B 1 95 ? -13.273 -3.479 15.406 1 84 95 GLY B O 1
ATOM 2103 N N . LYS B 1 96 ? -12.266 -3.945 17.328 1 85.88 96 LYS B N 1
ATOM 2104 C CA . LYS B 1 96 ? -13.297 -3.25 18.094 1 85.88 96 LYS B CA 1
ATOM 2105 C C . LYS B 1 96 ? -13.359 -1.772 17.719 1 85.88 96 LYS B C 1
ATOM 2107 O O . LYS B 1 96 ? -14.445 -1.216 17.547 1 85.88 96 LYS B O 1
ATOM 2112 N N . SER B 1 97 ? -12.18 -1.266 17.641 1 90.62 97 SER B N 1
ATOM 2113 C CA . SER B 1 97 ? -11.984 0.055 17.062 1 90.62 97 SER B CA 1
ATOM 2114 C C . SER B 1 97 ? -10.961 0.01 15.922 1 90.62 97 SER B C 1
ATOM 2116 O O . SER B 1 97 ? -10.125 -0.89 15.867 1 90.62 97 SER B O 1
ATOM 2118 N N . TRP B 1 98 ? -11.172 0.923 15.102 1 93.88 98 TRP B N 1
ATOM 2119 C CA . TRP B 1 98 ? -10.211 0.976 14 1 93.88 98 TRP B CA 1
ATOM 2120 C C . TRP B 1 98 ? -8.828 1.383 14.5 1 93.88 98 TRP B C 1
ATOM 2122 O O . TRP B 1 98 ? -8.703 2.277 15.344 1 93.88 98 TRP B O 1
ATOM 2132 N N . GLY B 1 99 ? -7.871 0.72 13.961 1 95.75 99 GLY B N 1
ATOM 2133 C CA . GLY B 1 99 ? -6.496 1.162 14.141 1 95.75 99 GLY B CA 1
ATOM 2134 C C . GLY B 1 99 ? -5.93 1.858 12.914 1 95.75 99 GLY B C 1
ATOM 2135 O O . GLY B 1 99 ? -6.664 2.154 11.969 1 95.75 99 GLY B O 1
ATOM 2136 N N . GLY B 1 100 ? -4.652 2.244 13.023 1 97.31 100 GLY B N 1
ATOM 2137 C CA . GLY B 1 100 ? -3.994 2.842 11.875 1 97.31 100 GLY B CA 1
ATOM 2138 C C . GLY B 1 100 ? -4.477 4.25 11.578 1 97.31 100 GLY B C 1
ATOM 2139 O O . GLY B 1 100 ? -5.023 4.922 12.453 1 97.31 100 GLY B O 1
ATOM 2140 N N . VAL B 1 101 ? -4.32 4.625 10.344 1 98.5 101 VAL B N 1
ATOM 2141 C CA . VAL B 1 101 ? -4.699 5.965 9.898 1 98.5 101 VAL B CA 1
ATOM 2142 C C . VAL B 1 101 ? -6.203 6.156 10.062 1 98.5 101 VAL B C 1
ATOM 2144 O O . VAL B 1 101 ? -6.656 7.195 10.547 1 98.5 101 VAL B O 1
ATOM 2147 N N . ILE B 1 102 ? -6.918 5.152 9.672 1 97.94 102 ILE B N 1
ATOM 2148 C CA . ILE B 1 102 ? -8.375 5.207 9.797 1 97.94 102 ILE B CA 1
ATOM 2149 C C . ILE B 1 102 ? -8.758 5.434 11.258 1 97.94 102 ILE B C 1
ATOM 2151 O O . ILE B 1 102 ? -9.625 6.258 11.555 1 97.94 102 ILE B O 1
ATOM 2155 N N . GLY B 1 103 ? -8.109 4.691 12.117 1 97.19 103 GLY B N 1
ATOM 2156 C CA . GLY B 1 103 ? -8.375 4.859 13.539 1 97.19 103 GLY B CA 1
ATOM 2157 C C . GLY B 1 103 ? -8.062 6.254 14.039 1 97.19 103 GLY B C 1
ATOM 2158 O O . GLY B 1 103 ? -8.828 6.824 14.82 1 97.19 103 GLY B O 1
ATOM 2159 N N . ASP B 1 104 ? -6.949 6.812 13.68 1 97.81 104 ASP B N 1
ATOM 2160 C CA . ASP B 1 104 ? -6.543 8.148 14.109 1 97.81 104 ASP B CA 1
ATOM 2161 C C . ASP B 1 104 ? -7.566 9.195 13.68 1 97.81 104 ASP B C 1
ATOM 2163 O O . ASP B 1 104 ? -7.875 10.117 14.445 1 97.81 104 ASP B O 1
ATOM 2167 N N . VAL B 1 105 ? -8.133 9.07 12.477 1 97.62 105 VAL B N 1
ATOM 2168 C CA . VAL B 1 105 ? -9.07 10.055 11.93 1 97.62 105 VAL B CA 1
ATOM 2169 C C . VAL B 1 105 ? -10.43 9.898 12.602 1 97.62 105 VAL B C 1
ATOM 2171 O O . VAL B 1 105 ? -11.047 10.883 13.008 1 97.62 105 VAL B O 1
ATOM 2174 N N . THR B 1 106 ? -10.828 8.664 12.797 1 96.38 106 THR B N 1
ATOM 2175 C CA . THR B 1 106 ? -12.156 8.422 13.336 1 96.38 106 THR B CA 1
ATOM 2176 C C . THR B 1 106 ? -12.203 8.789 14.82 1 96.38 106 THR B C 1
ATOM 2178 O O . THR B 1 106 ? -13.25 9.211 15.328 1 96.38 106 THR B O 1
ATOM 2181 N N . SER B 1 107 ? -11.094 8.648 15.484 1 95.06 107 SER B N 1
ATOM 2182 C CA . SER B 1 107 ? -11.031 8.977 16.906 1 95.06 107 SER B CA 1
ATOM 2183 C C . SER B 1 107 ? -10.836 10.469 17.125 1 95.06 107 SER B C 1
ATOM 2185 O O . SER B 1 107 ? -10.977 10.961 18.25 1 95.06 107 SER B O 1
ATOM 2187 N N . GLY B 1 108 ? -10.383 11.164 16.047 1 95.06 108 GLY B N 1
ATOM 2188 C CA . GLY B 1 108 ? -10.156 12.602 16.156 1 95.06 108 GLY B CA 1
ATOM 2189 C C . GLY B 1 108 ? -8.727 12.945 16.516 1 95.06 108 GLY B C 1
ATOM 2190 O O . GLY B 1 108 ? -8.391 14.125 16.672 1 95.06 108 GLY B O 1
ATOM 2191 N N . LYS B 1 109 ? -7.969 11.922 16.703 1 96.19 109 LYS B N 1
ATOM 2192 C CA . LYS B 1 109 ? -6.555 12.172 16.984 1 96.19 109 LYS B CA 1
ATOM 2193 C C . LYS B 1 109 ? -5.902 12.953 15.852 1 96.19 109 LYS B C 1
ATOM 2195 O O . LYS B 1 109 ? -4.977 13.734 16.078 1 96.19 109 LYS B O 1
ATOM 2200 N N . ALA B 1 110 ? -6.344 12.75 14.68 1 97.56 110 ALA B N 1
ATOM 2201 C CA . ALA B 1 110 ? -5.922 13.492 13.5 1 97.56 110 ALA B CA 1
ATOM 2202 C C . ALA B 1 110 ? -7.125 14.047 12.734 1 97.56 110 ALA B C 1
ATOM 2204 O O . ALA B 1 110 ? -8.148 13.367 12.609 1 97.56 110 ALA B O 1
ATOM 2205 N N . GLN B 1 111 ? -6.934 15.172 12.203 1 95.75 111 GLN B N 1
ATOM 2206 C CA . GLN B 1 111 ? -8.023 15.789 11.453 1 95.75 111 GLN B CA 1
ATOM 2207 C C . GLN B 1 111 ? -8.102 15.227 10.039 1 95.75 111 GLN B C 1
ATOM 2209 O O . GLN B 1 111 ? -9.156 15.289 9.398 1 95.75 111 GLN B O 1
ATOM 2214 N N . MET B 1 112 ? -6.918 14.695 9.602 1 97.62 112 MET B N 1
ATOM 2215 C CA . MET B 1 112 ? -6.84 14.117 8.266 1 97.62 112 MET B CA 1
ATOM 2216 C C . MET B 1 112 ? -5.879 12.93 8.234 1 97.62 112 MET B C 1
ATOM 2218 O O . MET B 1 112 ? -5.012 12.812 9.109 1 97.62 112 MET B O 1
ATOM 2222 N N . GLY B 1 113 ? -6.195 12.086 7.336 1 98.56 113 GLY B N 1
ATOM 2223 C CA . GLY B 1 113 ? -5.238 11.055 6.957 1 98.56 113 GLY B CA 1
ATOM 2224 C C . GLY B 1 113 ? -4.742 11.195 5.531 1 98.56 113 GLY B C 1
ATOM 2225 O O . GLY B 1 113 ? -5.426 11.773 4.684 1 98.56 113 GLY B O 1
ATOM 2226 N N . ALA B 1 114 ? -3.553 10.703 5.277 1 98.75 114 ALA B N 1
ATOM 2227 C CA . ALA B 1 114 ? -3.021 10.734 3.918 1 98.75 114 ALA B CA 1
ATOM 2228 C C . ALA B 1 114 ? -2.082 9.562 3.664 1 98.75 114 ALA B C 1
ATOM 2230 O O . ALA B 1 114 ? -1.25 9.234 4.512 1 98.75 114 ALA B O 1
ATOM 2231 N N . GLY B 1 115 ? -2.207 8.891 2.559 1 98.31 115 GLY B N 1
ATOM 2232 C CA . GLY B 1 115 ? -1.36 7.77 2.191 1 98.31 115 GLY B CA 1
ATOM 2233 C C . GLY B 1 115 ? -2.002 6.848 1.17 1 98.31 115 GLY B C 1
ATOM 2234 O O . GLY B 1 115 ? -3.1 7.125 0.681 1 98.31 115 GLY B O 1
ATOM 2235 N N . PRO B 1 116 ? -1.241 5.84 0.78 1 97.25 116 PRO B N 1
ATOM 2236 C CA . PRO B 1 116 ? -1.833 4.805 -0.07 1 97.25 116 PRO B CA 1
ATOM 2237 C C . PRO B 1 116 ? -2.818 3.916 0.683 1 97.25 116 PRO B C 1
ATOM 2239 O O . PRO B 1 116 ? -2.531 2.742 0.931 1 97.25 116 PRO B O 1
ATOM 2242 N N . ILE B 1 117 ? -3.963 4.426 0.935 1 97.44 117 ILE B N 1
ATOM 2243 C CA . ILE B 1 117 ? -5.02 3.77 1.699 1 97.44 117 ILE B CA 1
ATOM 2244 C C . ILE B 1 117 ? -6.125 3.307 0.756 1 97.44 117 ILE B C 1
ATOM 2246 O O . ILE B 1 117 ? -6.785 4.129 0.112 1 97.44 117 ILE B O 1
ATOM 2250 N N . THR B 1 118 ? -6.301 2.029 0.729 1 96 118 THR B N 1
ATOM 2251 C CA . THR B 1 118 ? -7.297 1.475 -0.184 1 96 118 THR B CA 1
ATOM 2252 C C . THR B 1 118 ? -8.711 1.746 0.325 1 96 118 THR B C 1
ATOM 2254 O O . THR B 1 118 ? -9.008 1.521 1.5 1 96 118 THR B O 1
ATOM 2257 N N . GLU B 1 119 ? -9.531 2.225 -0.631 1 95.88 119 GLU B N 1
ATOM 2258 C CA . GLU B 1 119 ? -10.945 2.424 -0.303 1 95.88 119 GLU B CA 1
ATOM 2259 C C . GLU B 1 119 ? -11.695 1.097 -0.291 1 95.88 119 GLU B C 1
ATOM 2261 O O . GLU B 1 119 ? -11.688 0.36 -1.279 1 95.88 119 GLU B O 1
ATOM 2266 N N . THR B 1 120 ? -12.258 0.713 0.847 1 94.38 120 THR B N 1
ATOM 2267 C CA . THR B 1 120 ? -13.117 -0.463 0.969 1 94.38 120 THR B CA 1
ATOM 2268 C C . THR B 1 120 ? -14.5 -0.073 1.469 1 94.38 120 THR B C 1
ATOM 2270 O O . THR B 1 120 ? -14.695 1.027 1.992 1 94.38 120 THR B O 1
ATOM 2273 N N . LYS B 1 121 ? -15.469 -0.946 1.298 1 94.06 121 LYS B N 1
ATOM 2274 C CA . LYS B 1 121 ? -16.812 -0.685 1.775 1 94.06 121 LYS B CA 1
ATOM 2275 C C . LYS B 1 121 ? -16.828 -0.433 3.279 1 94.06 121 LYS B C 1
ATOM 2277 O O . LYS B 1 121 ? -17.531 0.46 3.758 1 94.06 121 LYS B O 1
ATOM 2282 N N . GLU B 1 122 ? -16.062 -1.218 3.988 1 94.06 122 GLU B N 1
ATOM 2283 C CA . GLU B 1 122 ? -16.031 -1.104 5.445 1 94.06 122 GLU B CA 1
ATOM 2284 C C . GLU B 1 122 ? -15.398 0.219 5.875 1 94.06 122 GLU B C 1
ATOM 2286 O O . GLU B 1 122 ? -15.922 0.898 6.762 1 94.06 122 GLU B O 1
ATOM 2291 N N . ARG B 1 123 ? -14.359 0.612 5.285 1 94.56 123 ARG B N 1
ATOM 2292 C CA . ARG B 1 123 ? -13.672 1.85 5.641 1 94.56 123 ARG B CA 1
ATOM 2293 C C . ARG B 1 123 ? -14.516 3.066 5.277 1 94.56 123 ARG B C 1
ATOM 2295 O O . ARG B 1 123 ? -14.531 4.059 6.008 1 94.56 123 ARG B O 1
ATOM 2302 N N . ARG B 1 124 ? -15.25 3.029 4.285 1 95.44 124 ARG B N 1
ATOM 2303 C CA . ARG B 1 124 ? -16.062 4.129 3.771 1 95.44 124 ARG B CA 1
ATOM 2304 C C . ARG B 1 124 ? -17.188 4.473 4.738 1 95.44 124 ARG B C 1
ATOM 2306 O O . ARG B 1 124 ? -17.766 5.562 4.664 1 95.44 124 ARG B O 1
ATOM 2313 N N . LYS B 1 125 ? -17.5 3.592 5.547 1 94.19 125 LYS B N 1
ATOM 2314 C CA . LYS B 1 125 ? -18.547 3.854 6.539 1 94.19 125 LYS B CA 1
ATOM 2315 C C . LYS B 1 125 ? -18.094 4.883 7.562 1 94.19 125 LYS B C 1
ATOM 2317 O O . LYS B 1 125 ? -18.906 5.496 8.25 1 94.19 125 LYS B O 1
ATOM 2322 N N . HIS B 1 126 ? -16.781 5.094 7.684 1 94.5 126 HIS B N 1
ATOM 2323 C CA . HIS B 1 126 ? -16.266 5.852 8.812 1 94.5 126 HIS B CA 1
ATOM 2324 C C . HIS B 1 126 ? -15.477 7.07 8.344 1 94.5 126 HIS B C 1
ATOM 2326 O O . HIS B 1 126 ? -15.32 8.039 9.094 1 94.5 126 HIS B O 1
ATOM 2332 N N . VAL B 1 127 ? -15.047 7.008 7.086 1 97.12 127 VAL B N 1
ATOM 2333 C CA . VAL B 1 127 ? -14.242 8.117 6.586 1 97.12 127 VAL B CA 1
ATOM 2334 C C . VAL B 1 127 ? -14.664 8.453 5.156 1 97.12 127 VAL B C 1
ATOM 2336 O O . VAL B 1 127 ? -15.219 7.617 4.453 1 97.12 127 VAL B O 1
ATOM 2339 N N . GLU B 1 128 ? -14.438 9.68 4.781 1 97.38 128 GLU B N 1
ATOM 2340 C CA . GLU B 1 128 ? -14.57 10.125 3.396 1 97.38 128 GLU B CA 1
ATOM 2341 C C . GLU B 1 128 ? -13.219 10.086 2.676 1 97.38 128 GLU B C 1
ATOM 2343 O O . GLU B 1 128 ? -12.219 10.594 3.191 1 97.38 128 GLU B O 1
ATOM 2348 N N . PHE B 1 129 ? -13.266 9.562 1.573 1 97.38 129 PHE B N 1
ATOM 2349 C CA . PHE B 1 129 ? -12.055 9.477 0.76 1 97.38 129 PHE B CA 1
ATOM 2350 C C . PHE B 1 129 ? -12.039 10.562 -0.305 1 97.38 129 PHE B C 1
ATOM 2352 O O . PHE B 1 129 ? -13.07 10.859 -0.916 1 97.38 129 PHE B O 1
ATOM 2359 N N . SER B 1 130 ? -10.906 11.086 -0.512 1 96.62 130 SER B N 1
ATOM 2360 C CA . SER B 1 130 ? -10.734 11.945 -1.681 1 96.62 130 SER B CA 1
ATOM 2361 C C . SER B 1 130 ? -10.547 11.117 -2.949 1 96.62 130 SER B C 1
ATOM 2363 O O . SER B 1 130 ? -10.359 9.898 -2.881 1 96.62 130 SER B O 1
ATOM 2365 N N . THR B 1 131 ? -10.609 11.805 -4.062 1 95.62 131 THR B N 1
ATOM 2366 C CA . THR B 1 131 ? -10.117 11.18 -5.281 1 95.62 131 THR B CA 1
ATOM 2367 C C . THR B 1 131 ? -8.617 10.914 -5.188 1 95.62 131 THR B C 1
ATOM 2369 O O . THR B 1 131 ? -7.867 11.758 -4.699 1 95.62 131 THR B O 1
ATOM 2372 N N . PRO B 1 132 ? -8.188 9.727 -5.645 1 96.12 132 PRO B N 1
ATOM 2373 C CA . PRO B 1 132 ? -6.738 9.5 -5.652 1 96.12 132 PRO B CA 1
ATOM 2374 C C . PRO B 1 132 ? -5.98 10.562 -6.453 1 96.12 132 PRO B C 1
ATOM 2376 O O . PRO B 1 132 ? -6.457 11 -7.504 1 96.12 132 PRO B O 1
ATOM 2379 N N . PHE B 1 133 ? -4.785 10.953 -5.949 1 94.81 133 PHE B N 1
ATOM 2380 C CA . PHE B 1 133 ? -4.094 12.031 -6.645 1 94.81 133 PHE B CA 1
ATOM 2381 C C . PHE B 1 133 ? -3.021 11.469 -7.574 1 94.81 133 PHE B C 1
ATOM 2383 O O . PHE B 1 133 ? -2.324 12.227 -8.25 1 94.81 133 PHE B O 1
ATOM 2390 N N . MET B 1 134 ? -2.852 10.133 -7.559 1 94.06 134 MET B N 1
ATOM 2391 C CA . MET B 1 134 ? -2.041 9.352 -8.484 1 94.06 134 MET B CA 1
ATOM 2392 C C . MET B 1 134 ? -2.721 8.023 -8.805 1 94.06 134 MET B C 1
ATOM 2394 O O . MET B 1 134 ? -3.654 7.613 -8.117 1 94.06 134 MET B O 1
ATOM 2398 N N . SER B 1 135 ? -2.234 7.469 -9.938 1 91.94 135 SER B N 1
ATOM 2399 C CA . SER B 1 135 ? -2.811 6.188 -10.328 1 91.94 135 SER B CA 1
ATOM 2400 C C . SER B 1 135 ? -1.786 5.062 -10.211 1 91.94 135 SER B C 1
ATOM 2402 O O . SER B 1 135 ? -0.822 5.016 -10.984 1 91.94 135 SER B O 1
ATOM 2404 N N . PHE B 1 136 ? -2.033 4.277 -9.25 1 91.56 136 PHE B N 1
ATOM 2405 C CA . PHE B 1 136 ? -1.265 3.061 -9.008 1 91.56 136 PHE B CA 1
ATOM 2406 C C . PHE B 1 136 ? -2.188 1.859 -8.844 1 91.56 136 PHE B C 1
ATOM 2408 O O . PHE B 1 136 ? -3.412 1.997 -8.906 1 91.56 136 PHE B O 1
ATOM 2415 N N . GLY B 1 137 ? -1.567 0.728 -8.695 1 93.25 137 GLY B N 1
ATOM 2416 C CA . GLY B 1 137 ? -2.385 -0.45 -8.453 1 93.25 137 GLY B CA 1
ATOM 2417 C C . GLY B 1 137 ? -1.566 -1.712 -8.25 1 93.25 137 GLY B C 1
ATOM 2418 O O . GLY B 1 137 ? -0.341 -1.692 -8.391 1 93.25 137 GLY B O 1
ATOM 2419 N N . PRO B 1 138 ? -2.305 -2.725 -7.832 1 96.88 138 PRO B N 1
ATOM 2420 C CA . PRO B 1 138 ? -1.62 -4.008 -7.668 1 96.88 138 PRO B CA 1
ATOM 2421 C C . PRO B 1 138 ? -1.08 -4.562 -8.984 1 96.88 138 PRO B C 1
ATOM 2423 O O . PRO B 1 138 ? -1.705 -4.387 -10.031 1 96.88 138 PRO B O 1
ATOM 2426 N N . VAL B 1 139 ? 0.095 -5.301 -8.922 1 97.44 139 VAL B N 1
ATOM 2427 C CA . VAL B 1 139 ? 0.813 -5.766 -10.109 1 97.44 139 VAL B CA 1
ATOM 2428 C C . VAL B 1 139 ? 1.351 -7.176 -9.859 1 97.44 139 VAL B C 1
ATOM 2430 O O . VAL B 1 139 ? 1.314 -7.672 -8.734 1 97.44 139 VAL B O 1
ATOM 2433 N N . VAL B 1 140 ? 1.744 -7.781 -10.922 1 97.81 140 VAL B N 1
ATOM 2434 C CA . VAL B 1 140 ? 2.611 -8.953 -10.914 1 97.81 140 VAL B CA 1
ATOM 2435 C C . VAL B 1 140 ? 4.02 -8.555 -11.352 1 97.81 140 VAL B C 1
ATOM 2437 O O . VAL B 1 140 ? 4.191 -7.754 -12.273 1 97.81 140 VAL B O 1
ATOM 2440 N N . ILE B 1 141 ? 5.023 -9.172 -10.672 1 98.12 141 ILE B N 1
ATOM 2441 C CA . ILE B 1 141 ? 6.391 -8.844 -11.055 1 98.12 141 ILE B CA 1
ATOM 2442 C C . ILE B 1 141 ? 7.18 -10.125 -11.312 1 98.12 141 ILE B C 1
ATOM 2444 O O . ILE B 1 141 ? 6.883 -11.172 -10.727 1 98.12 141 ILE B O 1
ATOM 2448 N N . MET B 1 142 ? 8.141 -10.016 -12.188 1 97.56 142 MET B N 1
ATOM 2449 C CA . MET B 1 142 ? 9.102 -11.086 -12.469 1 97.56 142 MET B CA 1
ATOM 2450 C C . MET B 1 142 ? 10.516 -10.531 -12.555 1 97.56 142 MET B C 1
ATOM 2452 O O . MET B 1 142 ? 10.711 -9.344 -12.82 1 97.56 142 MET B O 1
ATOM 2456 N N . LYS B 1 143 ? 11.414 -11.461 -12.328 1 95.44 143 LYS B N 1
ATOM 2457 C CA . LYS B 1 143 ? 12.82 -11.055 -12.406 1 95.44 143 LYS B CA 1
ATOM 2458 C C . LYS B 1 143 ? 13.172 -10.609 -13.828 1 95.44 143 LYS B C 1
ATOM 2460 O O . LYS B 1 143 ? 12.766 -11.242 -14.805 1 95.44 143 LYS B O 1
ATOM 2465 N N . ARG B 1 144 ? 13.875 -9.508 -13.922 1 92.31 144 ARG B N 1
ATOM 2466 C CA . ARG B 1 144 ? 14.383 -9.094 -15.227 1 92.31 144 ARG B CA 1
ATOM 2467 C C . ARG B 1 144 ? 15.492 -10.031 -15.703 1 92.31 144 ARG B C 1
ATOM 2469 O O . ARG B 1 144 ? 16.359 -10.422 -14.922 1 92.31 144 ARG B O 1
ATOM 2476 N N . PRO B 1 145 ? 15.422 -10.43 -16.953 1 85.06 145 PRO B N 1
ATOM 2477 C CA . PRO B 1 145 ? 16.516 -11.258 -17.469 1 85.06 145 PRO B CA 1
ATOM 2478 C C . PRO B 1 145 ? 17.844 -10.516 -17.531 1 85.06 145 PRO B C 1
ATOM 2480 O O . PRO B 1 145 ? 17.875 -9.305 -17.75 1 85.06 145 PRO B O 1
ATOM 2483 N N . VAL B 1 146 ? 18.922 -11.055 -16.812 1 67.81 146 VAL B N 1
ATOM 2484 C CA . VAL B 1 146 ? 20.25 -10.461 -16.938 1 67.81 146 VAL B CA 1
ATOM 2485 C C . VAL B 1 146 ? 20.734 -10.555 -18.375 1 67.81 146 VAL B C 1
ATOM 2487 O O . VAL B 1 146 ? 20.75 -11.641 -18.969 1 67.81 146 VAL B O 1
ATOM 2490 N N . ASN B 1 147 ? 20.391 -9.766 -19.156 1 56.5 147 ASN B N 1
ATOM 2491 C CA . ASN B 1 147 ? 21.062 -9.828 -20.453 1 56.5 147 ASN B CA 1
ATOM 2492 C C . ASN B 1 147 ? 22.578 -9.969 -20.281 1 56.5 147 ASN B C 1
ATOM 2494 O O . ASN B 1 147 ? 23.219 -9.094 -19.688 1 56.5 147 ASN B O 1
ATOM 2498 N N . GLU B 1 148 ? 23.062 -11.055 -19.844 1 44.84 148 GLU B N 1
ATOM 2499 C CA . GLU B 1 148 ? 24.469 -11.211 -20.172 1 44.84 148 GLU B CA 1
ATOM 2500 C C . GLU B 1 148 ? 24.797 -10.555 -21.516 1 44.84 148 GLU B C 1
ATOM 2502 O O . GLU B 1 148 ? 24.031 -10.656 -22.469 1 44.84 148 GLU B O 1
ATOM 2507 N N . LEU B 1 149 ? 25.5 -9.484 -21.484 1 40.72 149 LEU B N 1
ATOM 2508 C CA . LEU B 1 149 ? 26.219 -9.156 -22.703 1 40.72 149 LEU B CA 1
ATOM 2509 C C . LEU B 1 149 ? 26.719 -10.414 -23.406 1 40.72 149 LEU B C 1
ATOM 2511 O O . LEU B 1 149 ? 27.594 -11.109 -22.875 1 40.72 149 LEU B O 1
ATOM 2515 N N . ARG B 1 150 ? 26.016 -11.352 -23.828 1 40.28 150 ARG B N 1
ATOM 2516 C CA . ARG B 1 150 ? 26.703 -12.109 -24.875 1 40.28 150 ARG B CA 1
ATOM 2517 C C . ARG B 1 150 ? 27.734 -11.242 -25.594 1 40.28 150 ARG B C 1
ATOM 2519 O O . ARG B 1 150 ? 27.438 -10.109 -25.984 1 40.28 150 ARG B O 1
ATOM 2526 N N . SER B 1 151 ? 29 -11.328 -25.328 1 38.16 151 SER B N 1
ATOM 2527 C CA . SER B 1 151 ? 30.125 -10.984 -26.188 1 38.16 151 SER B CA 1
ATOM 2528 C C . SER B 1 151 ? 29.719 -11.016 -27.656 1 38.16 151 SER B C 1
ATOM 2530 O O . SER B 1 151 ? 29.547 -12.086 -28.234 1 38.16 151 SER B O 1
ATOM 2532 N N . CYS B 1 152 ? 28.75 -10.234 -28.141 1 35.44 152 CYS B N 1
ATOM 2533 C CA . CYS B 1 152 ? 28.953 -10.023 -29.578 1 35.44 152 CYS B CA 1
ATOM 2534 C C . CYS B 1 152 ? 30.438 -9.797 -29.891 1 35.44 152 CYS B C 1
ATOM 2536 O O . CYS B 1 152 ? 31.094 -8.969 -29.25 1 35.44 152 CYS B O 1
ATOM 2538 N N . GLY B 1 153 ? 31.141 -10.875 -30.219 1 36.28 153 GLY B N 1
ATOM 2539 C CA . GLY B 1 153 ? 32.438 -10.68 -30.875 1 36.28 153 GLY B CA 1
ATOM 2540 C C . GLY B 1 153 ? 32.562 -9.336 -31.562 1 36.28 153 GLY B C 1
ATOM 2541 O O . GLY B 1 153 ? 31.562 -8.633 -31.75 1 36.28 153 GLY B O 1
ATOM 2542 N N . HIS B 1 154 ? 33.75 -8.906 -32.062 1 35.31 154 HIS B N 1
ATOM 2543 C CA . HIS B 1 154 ? 34.219 -7.723 -32.781 1 35.31 154 HIS B CA 1
ATOM 2544 C C . HIS B 1 154 ? 33.188 -7.234 -33.781 1 35.31 154 HIS B C 1
ATOM 2546 O O . HIS B 1 154 ? 33.375 -6.207 -34.438 1 35.31 154 HIS B O 1
ATOM 2552 N N . H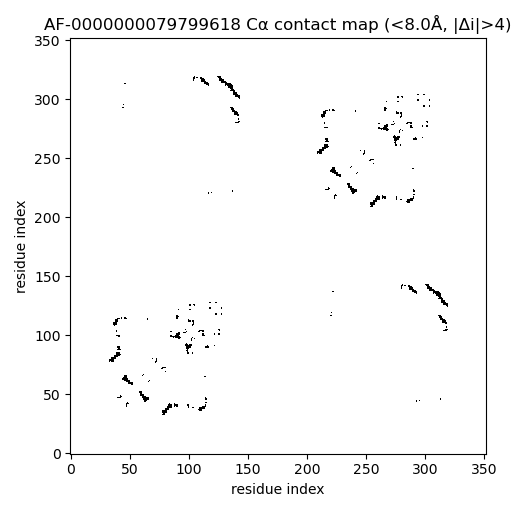IS B 1 155 ? 32.375 -7.984 -34.438 1 35.94 155 HIS B N 1
ATOM 2553 C CA . HIS B 1 155 ? 31.875 -7.137 -35.5 1 35.94 155 HIS B CA 1
ATOM 2554 C C . HIS B 1 155 ? 30.922 -6.082 -34.969 1 35.94 155 HIS B C 1
ATOM 2556 O O . HIS B 1 155 ? 30.156 -6.34 -34.031 1 35.94 155 HIS B O 1
ATOM 2562 N N . GLU B 1 156 ? 31 -4.723 -35.062 1 34.12 156 GLU B N 1
ATOM 2563 C CA . GLU B 1 156 ? 30.5 -3.381 -34.781 1 34.12 156 GLU B CA 1
ATOM 2564 C C . GLU B 1 156 ? 28.984 -3.375 -34.625 1 34.12 156 GLU B C 1
ATOM 2566 O O . GLU B 1 156 ? 28.422 -2.562 -33.906 1 34.12 156 GLU B O 1
ATOM 2571 N N . LYS B 1 157 ? 28.125 -3.738 -35.719 1 34.19 157 LYS B N 1
ATOM 2572 C CA . LYS B 1 157 ? 26.938 -2.957 -36.031 1 34.19 157 LYS B CA 1
ATOM 2573 C C . LYS B 1 157 ? 25.859 -3.145 -34.938 1 34.19 157 LYS B C 1
ATOM 2575 O O . LYS B 1 157 ? 25.406 -2.174 -34.344 1 34.19 157 LYS B O 1
ATOM 2580 N N . THR B 1 158 ? 24.625 -3.75 -35.281 1 36.31 158 THR B N 1
ATOM 2581 C CA . THR B 1 158 ? 23.203 -3.527 -35.062 1 36.31 158 THR B CA 1
ATOM 2582 C C . THR B 1 158 ? 22.734 -4.258 -33.812 1 36.31 158 THR B C 1
ATOM 2584 O O . THR B 1 158 ? 22.125 -5.332 -33.906 1 36.31 158 THR B O 1
ATOM 2587 N N . CYS B 1 159 ? 23.453 -4.582 -32.844 1 37.5 159 CYS B N 1
ATOM 2588 C CA . CYS B 1 159 ? 22.75 -5.371 -31.844 1 37.5 159 CYS B CA 1
ATOM 2589 C C . CYS B 1 159 ? 21.578 -4.586 -31.25 1 37.5 159 CYS B C 1
ATOM 2591 O O . CYS B 1 159 ? 21.75 -3.809 -30.312 1 37.5 159 CYS B O 1
ATOM 2593 N N . GLU B 1 160 ? 20.844 -3.756 -32.031 1 37.12 160 GLU B N 1
ATOM 2594 C CA . GLU B 1 160 ? 19.641 -3.059 -31.562 1 37.12 160 GLU B CA 1
ATOM 2595 C C . GLU B 1 160 ? 18.672 -4.02 -30.875 1 37.12 160 GLU B C 1
ATOM 2597 O O . GLU B 1 160 ? 18.281 -5.035 -31.453 1 37.12 160 GLU B O 1
ATOM 2602 N N . GLY B 1 161 ? 18.812 -4.312 -29.641 1 38.19 161 GLY B N 1
ATOM 2603 C CA . GLY B 1 161 ? 17.922 -5.113 -28.812 1 38.19 161 GLY B CA 1
ATOM 2604 C C . GLY B 1 161 ? 16.469 -4.902 -29.141 1 38.19 161 GLY B C 1
ATOM 2605 O O . GLY B 1 161 ? 16 -3.762 -29.25 1 38.19 161 GLY B O 1
ATOM 2606 N N . SER B 1 162 ? 15.844 -5.801 -29.906 1 36.56 162 SER B N 1
ATOM 2607 C CA . SER B 1 162 ? 14.422 -5.777 -30.234 1 36.56 162 SER B CA 1
ATOM 2608 C C . SER B 1 162 ? 13.57 -5.613 -28.984 1 36.56 162 SER B C 1
ATOM 2610 O O . SER B 1 162 ? 13.914 -6.121 -27.922 1 36.56 162 SER B O 1
ATOM 2612 N N . PRO B 1 163 ? 12.625 -4.637 -28.969 1 37.31 163 PRO B N 1
ATOM 2613 C CA . PRO B 1 163 ? 11.695 -4.422 -27.859 1 37.31 163 PRO B CA 1
ATOM 2614 C C . PRO B 1 163 ? 10.977 -5.699 -27.422 1 37.31 163 PRO B C 1
ATOM 2616 O O . PRO B 1 163 ? 10.758 -6.594 -28.25 1 37.31 163 PRO B O 1
ATOM 2619 N N . PRO B 1 164 ? 11.062 -6.152 -26.25 1 35.66 164 PRO B N 1
ATOM 2620 C CA . PRO B 1 164 ? 10.359 -7.379 -25.875 1 35.66 164 PRO B CA 1
ATOM 2621 C C . PRO B 1 164 ? 8.922 -7.418 -26.391 1 35.66 164 PRO B C 1
ATOM 2623 O O . PRO B 1 164 ? 8.289 -6.371 -26.547 1 35.66 164 PRO B O 1
ATOM 2626 N N . SER B 1 165 ? 8.531 -8.344 -27.281 1 32.22 165 SER B N 1
ATOM 2627 C CA . SER B 1 165 ? 7.199 -8.617 -27.797 1 32.22 165 SER B CA 1
ATOM 2628 C C . SER B 1 165 ? 6.168 -8.68 -26.672 1 32.22 165 SER B C 1
ATOM 2630 O O . SER B 1 165 ? 6.371 -9.367 -25.672 1 32.22 165 SER B O 1
ATOM 2632 N N . THR B 1 166 ? 5.355 -7.633 -26.422 1 35 166 THR B N 1
ATOM 2633 C CA . THR B 1 166 ? 4.086 -7.656 -25.703 1 35 166 THR B CA 1
ATOM 2634 C C . THR B 1 166 ? 3.26 -8.875 -26.109 1 35 166 THR B C 1
ATOM 2636 O O . THR B 1 166 ? 3.037 -9.117 -27.297 1 35 166 THR B O 1
ATOM 2639 N N . GLY B 1 167 ? 3.293 -9.984 -25.422 1 35.88 167 GLY B N 1
ATOM 2640 C CA . GLY B 1 167 ? 2.375 -11.062 -25.734 1 35.88 167 GLY B CA 1
ATOM 2641 C C . GLY B 1 167 ? 0.98 -10.578 -26.094 1 35.88 167 GLY B C 1
ATOM 2642 O O . GLY B 1 167 ? 0.39 -9.789 -25.344 1 35.88 167 GLY B O 1
ATOM 2643 N N . GLN B 1 168 ? 0.655 -10.461 -27.328 1 32.31 168 GLN B N 1
ATOM 2644 C CA . GLN B 1 168 ? -0.642 -10.297 -27.984 1 32.31 168 GLN B CA 1
ATOM 2645 C C . GLN B 1 168 ? -1.684 -11.234 -27.391 1 32.31 168 GLN B C 1
ATOM 2647 O O . GLN B 1 168 ? -1.64 -12.445 -27.609 1 32.31 168 GLN B O 1
ATOM 2652 N N . ILE B 1 169 ? -2.172 -11.039 -26.141 1 35.19 169 ILE B N 1
ATOM 2653 C CA . ILE B 1 169 ? -3.424 -11.695 -25.781 1 35.19 169 ILE B CA 1
ATOM 2654 C C . ILE B 1 169 ? -4.484 -11.383 -26.844 1 35.19 169 ILE B C 1
ATOM 2656 O O . ILE B 1 169 ? -4.988 -10.258 -26.906 1 35.19 169 ILE B O 1
ATOM 2660 N N . THR B 1 170 ? -4.305 -11.773 -28.094 1 31.45 170 THR B N 1
ATOM 2661 C CA . THR B 1 170 ? -5.176 -11.539 -29.25 1 31.45 170 THR B CA 1
ATOM 2662 C C . THR B 1 170 ? -6.52 -12.242 -29.047 1 31.45 170 THR B C 1
ATOM 2664 O O . THR B 1 170 ? -7.348 -12.266 -29.969 1 31.45 170 THR B O 1
ATOM 2667 N N . THR B 1 171 ? -6.699 -13.234 -28.156 1 34.09 171 THR B N 1
ATOM 2668 C CA . THR B 1 171 ? -7.887 -13.93 -28.656 1 34.09 171 THR B CA 1
ATOM 2669 C C . THR B 1 171 ? -9.109 -13.016 -28.594 1 34.09 171 THR B C 1
ATOM 2671 O O . THR B 1 171 ? -9.406 -12.438 -27.547 1 34.09 171 THR B O 1
ATOM 2674 N N . PRO B 1 172 ? -9.586 -12.508 -29.734 1 32.59 172 PRO B N 1
ATOM 2675 C CA . PRO B 1 172 ? -10.805 -11.711 -29.891 1 32.59 172 PRO B CA 1
ATOM 2676 C C . PRO B 1 172 ? -12.016 -12.352 -29.234 1 32.59 172 PRO B C 1
ATOM 2678 O O . PRO B 1 172 ? -12.305 -13.531 -29.453 1 32.59 172 PRO B O 1
ATOM 2681 N N . PHE B 1 173 ? -12.328 -12.086 -27.953 1 30.22 173 PHE B N 1
ATOM 2682 C CA . PHE B 1 173 ? -13.641 -12.508 -27.469 1 30.22 173 PHE B CA 1
ATOM 2683 C C . PHE B 1 173 ? -14.742 -12.07 -28.438 1 30.22 173 PHE B C 1
ATOM 2685 O O . PHE B 1 173 ? -14.945 -10.867 -28.641 1 30.22 173 PHE B O 1
ATOM 2692 N N . GLN B 1 174 ? -14.891 -12.789 -29.547 1 26.72 174 GLN B N 1
ATOM 2693 C CA . GLN B 1 174 ? -16.078 -12.633 -30.391 1 26.72 174 GLN B CA 1
ATOM 2694 C C . GLN B 1 174 ? -17.359 -12.719 -29.562 1 26.72 174 GLN B C 1
ATOM 2696 O O . GLN B 1 174 ? -17.547 -13.672 -28.797 1 26.72 174 GLN B O 1
ATOM 2701 N N . PRO B 1 175 ? -17.953 -11.555 -29.25 1 26.81 175 PRO B N 1
ATOM 2702 C CA . PRO B 1 175 ? -19.328 -11.672 -28.766 1 26.81 175 PRO B CA 1
ATOM 2703 C C . PRO B 1 175 ? -20.219 -12.539 -29.656 1 26.81 175 PRO B C 1
ATOM 2705 O O . PRO B 1 175 ? -20.016 -12.578 -30.875 1 26.81 175 PRO B O 1
ATOM 2708 N N . PHE B 1 176 ? -20.828 -13.586 -29.125 1 23.78 176 PHE B N 1
ATOM 2709 C CA . PHE B 1 176 ? -22 -14.078 -29.875 1 23.78 176 PHE B CA 1
ATOM 2710 C C . PHE B 1 176 ? -22.984 -12.953 -30.141 1 23.78 176 PHE B C 1
ATOM 2712 O O . PHE B 1 176 ? -23.047 -11.977 -29.391 1 23.78 176 PHE B O 1
#